Protein AF-A0A7J3JE14-F1 (afdb_monomer_lite)

Foldseek 3Di:
DDDDDDDDVVVVVVLVVVLVVLDDPVVVVVVVPFWDLVNVLVVVLVVCVPWDAEEQEFEAAQQFALQCLSVVLLVLCPPLFDPSYHGHDCYHHVVVCLVVLLVSLTQAYEYEGEAAQPDDALTKGKDFLVCLSSSPSGDPCSVVVSVSVVSSCVRRVHGYIYIYGYAPTRDRDHYYDPSNVVSSVSVSVSCSVSGD

Secondary structure (DSSP, 8-state):
-PPPPPPPHHHHHHHHHHHTTSS-HHHHHHHHTS--HHHHHHHHHHHGGG-SSEEEEEE--TTBGGGGHHHHHHHHHTTTS-TTEEEEEEET-GGGGHHHHHHH--SEEEEEEE---SS-TT-EEEEEGGGHHHHTTS-TTHHHHHHHHHHHHHHH--EEEEEEE--S--SSBSS--HHHHHHHHHHHHHHHHHH-

Structure (mmCIF, N/CA/C/O backbone):
data_AF-A0A7J3JE14-F1
#
_entry.id   AF-A0A7J3JE14-F1
#
loop_
_atom_site.group_PDB
_atom_site.id
_atom_site.type_symbol
_atom_site.label_atom_id
_atom_site.label_alt_id
_atom_site.label_comp_id
_atom_site.label_asym_id
_atom_site.label_entity_id
_atom_site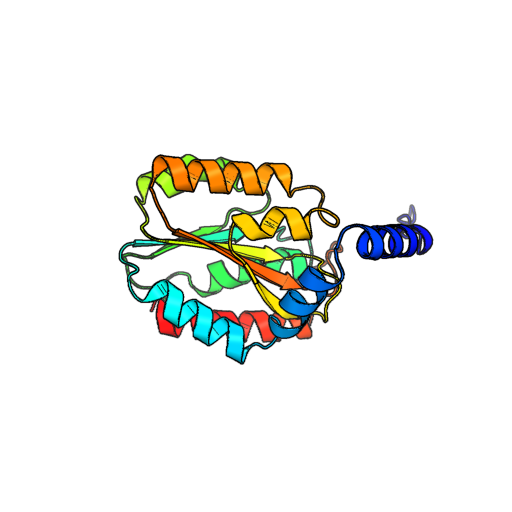.label_seq_id
_atom_site.pdbx_PDB_ins_code
_atom_site.Cartn_x
_atom_site.Cartn_y
_atom_site.Cartn_z
_atom_site.occupancy
_atom_site.B_iso_or_equiv
_atom_site.auth_seq_id
_atom_site.auth_comp_id
_atom_site.auth_asym_id
_atom_site.auth_atom_id
_atom_site.pdbx_PDB_model_num
ATOM 1 N N . MET A 1 1 ? 32.301 -18.073 -17.509 1.00 39.50 1 MET A N 1
ATOM 2 C CA . MET A 1 1 ? 31.069 -17.296 -17.763 1.00 39.50 1 MET A CA 1
ATOM 3 C C . MET A 1 1 ? 29.967 -18.264 -18.174 1.00 39.50 1 MET A C 1
ATOM 5 O O . MET A 1 1 ? 30.043 -18.813 -19.263 1.00 39.50 1 MET A O 1
ATOM 9 N N . ARG A 1 2 ? 29.018 -18.579 -17.282 1.00 36.28 2 ARG A N 1
ATOM 10 C CA . ARG A 1 2 ? 27.835 -19.396 -17.610 1.00 36.28 2 ARG A CA 1
ATOM 11 C C . ARG A 1 2 ? 26.681 -18.430 -17.867 1.00 36.28 2 ARG A C 1
ATOM 13 O O . ARG A 1 2 ? 26.358 -17.648 -16.981 1.00 36.28 2 ARG A O 1
ATOM 20 N N . GLY A 1 3 ? 26.147 -18.437 -19.088 1.00 38.28 3 GLY A N 1
ATOM 21 C CA . GLY A 1 3 ? 25.009 -17.605 -19.474 1.00 38.28 3 GLY A CA 1
ATOM 22 C C . GLY A 1 3 ? 23.775 -17.955 -18.646 1.00 38.28 3 GLY A C 1
ATOM 23 O O . GLY A 1 3 ? 23.502 -19.133 -18.412 1.00 38.28 3 GLY A O 1
ATOM 24 N N . MET A 1 4 ? 23.066 -16.929 -18.178 1.00 37.66 4 MET A N 1
ATOM 25 C CA . MET A 1 4 ? 21.787 -17.092 -17.495 1.00 37.66 4 MET A CA 1
ATOM 26 C C . MET A 1 4 ? 20.717 -17.558 -18.496 1.00 37.66 4 MET A C 1
ATOM 28 O O . MET A 1 4 ? 20.732 -17.112 -19.647 1.00 37.66 4 MET A O 1
ATOM 32 N N . PRO A 1 5 ? 19.800 -18.456 -18.103 1.00 40.81 5 PRO A N 1
ATOM 33 C CA . PRO A 1 5 ? 18.736 -18.908 -18.986 1.00 40.81 5 PRO A CA 1
ATOM 34 C C . PRO A 1 5 ? 17.732 -17.770 -19.205 1.00 40.81 5 PRO A C 1
ATOM 36 O O . PRO A 1 5 ? 17.144 -17.262 -18.256 1.00 40.81 5 PRO A O 1
ATOM 39 N N . THR A 1 6 ? 17.523 -17.379 -20.461 1.00 50.84 6 THR A N 1
ATOM 40 C CA . THR A 1 6 ? 16.448 -16.463 -20.849 1.00 50.84 6 THR A CA 1
ATOM 41 C C . THR A 1 6 ? 15.105 -17.191 -20.766 1.00 50.84 6 THR A C 1
ATOM 43 O O . THR A 1 6 ? 14.942 -18.294 -21.298 1.00 50.84 6 THR A O 1
ATOM 46 N N . GLU A 1 7 ? 14.131 -16.605 -20.065 1.00 44.06 7 GLU A N 1
ATOM 47 C CA . GLU A 1 7 ? 12.790 -17.181 -19.977 1.00 44.06 7 GLU A CA 1
ATOM 48 C C . GLU A 1 7 ? 12.113 -17.242 -21.356 1.00 44.06 7 GLU A C 1
ATOM 50 O O . GLU A 1 7 ? 12.157 -16.317 -22.166 1.00 44.06 7 GLU A O 1
ATOM 55 N N . ASN A 1 8 ? 11.479 -18.383 -21.635 1.00 39.06 8 ASN A N 1
ATOM 56 C CA . ASN A 1 8 ? 10.890 -18.700 -22.930 1.00 39.06 8 ASN A CA 1
ATOM 57 C C . ASN A 1 8 ? 9.552 -17.947 -23.132 1.00 39.06 8 ASN A C 1
ATOM 59 O O . ASN A 1 8 ? 8.600 -18.217 -22.389 1.00 39.06 8 ASN A O 1
ATOM 63 N N . PRO A 1 9 ? 9.399 -17.105 -24.176 1.00 42.19 9 PRO A N 1
ATOM 64 C CA . PRO A 1 9 ? 8.189 -16.307 -24.427 1.00 42.19 9 PRO A CA 1
ATOM 65 C C . PRO A 1 9 ? 6.896 -17.131 -24.594 1.00 42.19 9 PRO A C 1
ATOM 67 O O . PRO A 1 9 ? 5.791 -16.610 -24.428 1.00 42.19 9 PRO A O 1
ATOM 70 N N . ARG A 1 10 ? 6.993 -18.448 -24.835 1.00 41.44 10 ARG A N 1
ATOM 71 C CA . ARG A 1 10 ? 5.826 -19.351 -24.882 1.00 41.44 10 ARG A CA 1
ATOM 72 C C . ARG A 1 10 ? 5.183 -19.610 -23.509 1.00 41.44 10 ARG A C 1
ATOM 74 O O . ARG A 1 10 ? 4.020 -20.013 -23.463 1.00 41.44 10 ARG A O 1
ATOM 81 N N . ARG A 1 11 ? 5.891 -19.386 -22.390 1.00 40.75 11 ARG A N 1
ATOM 82 C CA . ARG A 1 11 ? 5.323 -19.511 -21.028 1.00 40.75 11 ARG A CA 1
ATOM 83 C C . ARG A 1 11 ? 4.401 -18.339 -20.677 1.00 40.75 11 ARG A C 1
ATOM 85 O O . ARG A 1 11 ? 3.332 -18.583 -20.122 1.00 40.75 11 ARG A O 1
ATOM 92 N N . LEU A 1 12 ? 4.752 -17.112 -21.072 1.00 36.59 12 LEU A N 1
ATOM 93 C CA . LEU A 1 12 ? 3.885 -15.935 -20.925 1.00 36.59 12 LEU A CA 1
ATOM 94 C C . LEU A 1 12 ? 2.599 -16.064 -21.754 1.00 36.59 12 LEU A C 1
ATOM 96 O O . LEU A 1 12 ? 1.512 -15.832 -21.231 1.00 36.59 12 LEU A O 1
ATOM 100 N N . GLN A 1 13 ? 2.689 -16.533 -23.003 1.00 36.31 13 GLN A N 1
ATOM 101 C CA . GLN A 1 13 ? 1.500 -16.745 -23.845 1.00 36.31 13 GLN A CA 1
ATOM 102 C C . GLN A 1 13 ? 0.549 -17.817 -23.285 1.00 36.31 13 GLN A C 1
ATOM 104 O O . GLN A 1 13 ? -0.673 -17.672 -23.361 1.00 36.31 13 GLN A O 1
ATOM 109 N N . ARG A 1 14 ? 1.083 -18.881 -22.667 1.00 35.12 14 ARG A N 1
ATOM 110 C CA . ARG A 1 14 ? 0.255 -19.897 -21.996 1.00 35.12 14 ARG A CA 1
ATOM 111 C C . ARG A 1 14 ? -0.443 -19.348 -20.745 1.00 35.12 14 ARG A C 1
ATOM 113 O O . ARG A 1 14 ? -1.622 -19.640 -20.573 1.00 35.12 14 ARG A O 1
ATOM 120 N N . LYS A 1 15 ? 0.220 -18.493 -19.951 1.00 37.12 15 LYS A N 1
ATOM 121 C CA . LYS A 1 15 ? -0.401 -17.779 -18.814 1.00 37.12 15 LYS A CA 1
ATOM 122 C C . LYS A 1 15 ? -1.486 -16.780 -19.258 1.00 37.12 15 LYS A C 1
ATOM 124 O O . LYS A 1 15 ? -2.543 -16.697 -18.640 1.00 37.12 15 LYS A O 1
ATOM 129 N N . GLN A 1 16 ? -1.276 -16.069 -20.368 1.00 37.72 16 GLN A N 1
ATOM 130 C CA . GLN A 1 16 ? -2.264 -15.134 -20.932 1.00 37.72 16 GLN A CA 1
ATOM 131 C C . GLN A 1 16 ? -3.532 -15.832 -21.453 1.00 37.72 16 GLN A C 1
ATOM 133 O O . GLN A 1 16 ? -4.622 -15.262 -21.416 1.00 37.72 16 GLN A O 1
ATOM 138 N N . THR A 1 17 ? -3.411 -17.077 -21.923 1.00 33.75 17 THR A N 1
ATOM 139 C CA . THR A 1 17 ? -4.551 -17.835 -22.462 1.00 33.75 17 THR A CA 1
ATOM 140 C C . THR A 1 17 ? -5.442 -18.393 -21.345 1.00 33.75 17 THR A C 1
ATOM 142 O O . THR A 1 17 ? -6.665 -18.356 -21.470 1.00 33.75 17 THR A O 1
ATOM 145 N N . SER A 1 18 ? -4.859 -18.823 -20.219 1.00 35.88 18 SER A N 1
ATOM 146 C CA . SER A 1 18 ? -5.613 -19.258 -19.032 1.00 35.88 18 SER A CA 1
ATOM 147 C C . SER A 1 18 ? -6.327 -18.101 -18.324 1.00 35.88 18 SER A C 1
ATOM 149 O O . SER A 1 18 ? -7.434 -18.278 -17.820 1.00 35.88 18 SER A O 1
ATOM 151 N N . LEU A 1 19 ? -5.752 -16.893 -18.364 1.00 35.34 19 LEU A N 1
ATOM 152 C CA . LEU A 1 19 ? -6.354 -15.670 -17.820 1.00 35.34 19 LEU A CA 1
ATOM 153 C C . LEU A 1 19 ? -7.692 -15.309 -18.473 1.00 35.34 19 LEU A C 1
ATOM 155 O O . LEU A 1 19 ? -8.614 -14.875 -17.794 1.00 35.34 19 LEU A O 1
ATOM 159 N N . ARG A 1 20 ? -7.846 -15.538 -19.780 1.00 32.66 20 ARG A N 1
ATOM 160 C CA . ARG A 1 20 ? -9.116 -15.272 -20.477 1.00 32.66 20 ARG A CA 1
ATOM 161 C C . ARG A 1 20 ? -10.233 -16.252 -20.118 1.00 32.66 20 ARG A C 1
ATOM 163 O O . ARG A 1 20 ? -11.395 -15.924 -20.327 1.00 32.66 20 ARG A O 1
ATOM 170 N N . GLN A 1 21 ? -9.893 -17.436 -19.611 1.00 37.19 21 GLN A N 1
ATOM 171 C CA . GLN A 1 21 ? -10.865 -18.479 -19.275 1.00 37.19 21 GLN A CA 1
ATOM 172 C C . GLN A 1 21 ? -11.329 -18.424 -17.812 1.00 37.19 21 GLN A C 1
ATOM 174 O O . GLN A 1 21 ? -12.409 -18.921 -17.510 1.00 37.19 21 GLN A O 1
ATOM 179 N N . ALA A 1 22 ? -10.562 -17.792 -16.915 1.00 37.22 22 ALA A N 1
ATOM 180 C CA . ALA A 1 22 ? -10.871 -17.738 -15.483 1.00 37.22 22 ALA A CA 1
ATOM 181 C C . ALA A 1 22 ? -11.941 -16.696 -15.092 1.00 37.22 22 ALA A C 1
ATOM 183 O O . ALA A 1 22 ? -12.440 -16.725 -13.968 1.00 37.22 22 ALA A O 1
ATOM 184 N N . PHE A 1 23 ? -12.329 -15.790 -15.997 1.00 37.78 23 PHE A N 1
ATOM 185 C CA . PHE A 1 23 ? -13.256 -14.704 -15.674 1.00 37.78 23 PHE A CA 1
ATOM 186 C C . PHE A 1 23 ? -14.495 -14.701 -16.567 1.00 37.78 23 PHE A C 1
ATOM 188 O O . PHE A 1 23 ? -14.413 -14.650 -17.792 1.00 37.78 23 PHE A O 1
ATOM 195 N N . SER A 1 24 ? -15.666 -14.660 -15.928 1.00 40.75 24 SER A N 1
ATOM 196 C CA . SER A 1 24 ? -16.924 -14.320 -16.596 1.00 40.75 24 SER A CA 1
ATOM 197 C C . SER A 1 24 ? -16.847 -12.909 -17.190 1.00 40.75 24 SER A C 1
ATOM 199 O O . SER A 1 24 ? -16.327 -11.978 -16.566 1.00 40.75 24 SER A O 1
ATOM 201 N N . SER A 1 25 ? -17.425 -12.738 -18.380 1.00 42.09 25 SER A N 1
ATOM 202 C CA . SER A 1 25 ? -17.508 -11.475 -19.125 1.00 42.09 25 SER A CA 1
ATOM 203 C C . SER A 1 25 ? -18.101 -10.316 -18.309 1.00 42.09 25 SER A C 1
ATOM 205 O O . SER A 1 25 ? -17.774 -9.158 -18.561 1.00 42.09 25 SER A O 1
ATOM 207 N N . HIS A 1 26 ? -18.914 -10.610 -17.290 1.00 39.00 26 HIS A N 1
ATOM 208 C CA . HIS A 1 26 ? -19.470 -9.610 -16.375 1.00 39.00 26 HIS A CA 1
ATOM 209 C C . HIS A 1 26 ? -18.447 -9.071 -15.352 1.00 39.00 26 HIS A C 1
ATOM 211 O O . HIS A 1 26 ? -18.419 -7.870 -15.093 1.00 39.00 26 HIS A O 1
ATOM 217 N N . LYS A 1 27 ? -17.549 -9.920 -14.824 1.00 44.75 27 LYS A N 1
ATOM 218 C CA . LYS A 1 27 ? -16.493 -9.513 -13.870 1.00 44.75 27 LYS A CA 1
ATOM 219 C C . LYS A 1 27 ? -15.367 -8.731 -14.552 1.00 44.75 27 LYS A C 1
ATOM 221 O O . LYS A 1 27 ? -14.899 -7.737 -14.009 1.00 44.75 27 LYS A O 1
ATOM 226 N N . LEU A 1 28 ? -15.009 -9.099 -15.785 1.00 41.16 28 LEU A N 1
ATOM 227 C CA . LEU A 1 28 ? -14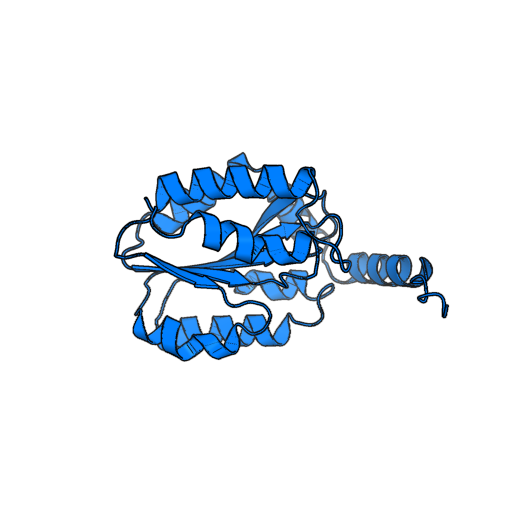.046 -8.342 -16.603 1.00 41.16 28 LEU A CA 1
ATOM 228 C C . LEU A 1 28 ? -14.519 -6.910 -16.904 1.00 41.16 28 LEU A C 1
ATOM 230 O O . LEU A 1 28 ? -13.706 -5.990 -16.968 1.00 41.16 28 LEU A O 1
ATOM 234 N N . ASN A 1 29 ? -15.829 -6.702 -17.063 1.00 37.41 29 ASN A N 1
ATOM 235 C CA . ASN A 1 29 ? -16.387 -5.372 -17.311 1.00 37.41 29 ASN A CA 1
ATOM 236 C C . ASN A 1 29 ? -16.414 -4.487 -16.055 1.00 37.41 29 ASN A C 1
ATOM 238 O O . ASN A 1 29 ? -16.211 -3.282 -16.179 1.00 37.41 29 ASN A O 1
ATOM 242 N N . SER A 1 30 ? -16.592 -5.062 -14.861 1.00 41.81 30 SER A N 1
ATOM 243 C CA . SER A 1 30 ? -16.449 -4.332 -13.589 1.00 41.81 30 SER A CA 1
ATOM 244 C C . SER A 1 30 ? -14.992 -3.918 -13.329 1.00 41.81 30 SER A C 1
ATOM 246 O O . SER A 1 30 ? -14.752 -2.812 -12.845 1.00 41.81 30 SER A O 1
ATOM 248 N N . LEU A 1 31 ? -14.025 -4.748 -13.736 1.00 43.59 31 LEU A N 1
ATOM 249 C CA . LEU A 1 31 ? -12.594 -4.448 -13.635 1.00 43.59 31 LEU A CA 1
ATOM 250 C C . LEU A 1 31 ? -12.156 -3.341 -14.603 1.00 43.59 31 LEU A C 1
ATOM 252 O O . LEU A 1 31 ? -11.365 -2.487 -14.232 1.00 43.59 31 LEU A O 1
ATOM 256 N N . ARG A 1 32 ? -12.724 -3.258 -15.813 1.00 42.69 32 ARG A N 1
ATOM 257 C CA . ARG A 1 32 ? -12.375 -2.206 -16.794 1.00 42.69 32 ARG A CA 1
ATOM 258 C C . ARG A 1 32 ? -12.619 -0.770 -16.312 1.00 42.69 32 ARG A C 1
ATOM 260 O O . ARG A 1 32 ? -11.987 0.142 -16.831 1.00 42.69 32 ARG A O 1
ATOM 267 N N . GLY A 1 33 ? -13.512 -0.566 -15.343 1.00 41.03 33 GLY A N 1
ATOM 268 C CA . GLY A 1 33 ? -13.787 0.742 -14.744 1.00 41.03 33 GLY A CA 1
ATOM 269 C C . GLY A 1 33 ? -12.996 1.038 -13.466 1.00 41.03 33 GLY A C 1
ATOM 270 O O . GLY A 1 33 ? -13.291 2.037 -12.815 1.00 41.03 33 GLY A O 1
ATOM 271 N N . ALA A 1 34 ? -12.072 0.163 -13.045 1.00 47.12 34 ALA A N 1
ATOM 272 C CA . ALA A 1 34 ? -11.336 0.260 -11.776 1.00 47.12 34 ALA A CA 1
ATOM 273 C C . ALA A 1 34 ? -9.970 0.949 -11.857 1.00 47.12 34 ALA A C 1
ATOM 275 O O . ALA A 1 34 ? -9.420 1.297 -10.822 1.00 47.12 34 ALA A O 1
ATOM 276 N N . PHE A 1 35 ? -9.474 1.220 -13.061 1.00 52.97 35 PHE A N 1
ATOM 277 C CA . PHE A 1 35 ? -8.086 1.621 -13.279 1.00 52.97 35 PHE A CA 1
ATOM 278 C C . PHE A 1 35 ? -8.008 3.043 -13.825 1.00 52.97 35 PHE A C 1
ATOM 280 O O . PHE A 1 35 ? -7.919 3.270 -15.029 1.00 52.97 35 PHE A O 1
ATOM 287 N N . VAL A 1 36 ? -8.106 4.013 -12.919 1.00 54.84 36 VAL A N 1
ATOM 288 C CA . VAL A 1 36 ? -7.791 5.424 -13.164 1.00 54.84 36 VAL A CA 1
ATOM 289 C C . VAL A 1 36 ? -7.272 5.982 -11.846 1.00 54.84 36 VAL A C 1
ATOM 291 O O . VAL A 1 36 ? -7.935 5.847 -10.824 1.00 54.84 36 VAL A O 1
ATOM 294 N N . ALA A 1 37 ? -6.125 6.654 -11.848 1.00 55.19 37 ALA A N 1
ATOM 295 C CA . ALA A 1 37 ? -5.519 7.144 -10.611 1.00 55.19 37 ALA A CA 1
ATOM 296 C C . ALA A 1 37 ? -6.402 8.146 -9.821 1.00 55.19 37 ALA A C 1
ATOM 298 O O . ALA A 1 37 ? -6.260 8.250 -8.611 1.00 55.19 37 ALA A O 1
ATOM 299 N N . ASP A 1 38 ? -7.322 8.864 -10.481 1.00 64.69 38 ASP A N 1
ATOM 300 C CA . ASP A 1 38 ? -8.341 9.724 -9.832 1.00 64.69 38 ASP A CA 1
ATOM 301 C C . ASP A 1 38 ? -9.465 8.907 -9.153 1.00 64.69 38 ASP A C 1
ATOM 303 O O . ASP A 1 38 ? -10.103 9.355 -8.205 1.00 64.69 38 ASP A O 1
ATOM 307 N N . LYS A 1 39 ? -9.699 7.666 -9.596 1.00 80.56 39 LYS A N 1
ATOM 308 C CA . LYS A 1 39 ? -10.644 6.752 -8.948 1.00 80.56 39 LYS A CA 1
ATOM 309 C C . LYS A 1 39 ? -10.070 6.204 -7.640 1.00 80.56 39 LYS A C 1
ATOM 311 O O . LYS A 1 39 ? -10.744 6.285 -6.616 1.00 80.56 39 LYS A O 1
ATOM 316 N N . THR A 1 40 ? -8.833 5.703 -7.667 1.00 86.94 40 THR A N 1
ATOM 317 C CA . THR A 1 40 ? -8.160 5.112 -6.495 1.00 86.94 40 THR A CA 1
ATOM 318 C C . THR A 1 40 ? -8.094 6.091 -5.324 1.00 86.94 40 THR A C 1
ATOM 320 O O . THR A 1 40 ? -8.414 5.730 -4.195 1.00 86.94 40 THR A O 1
ATOM 323 N N . GLU A 1 41 ? -7.754 7.354 -5.592 1.00 88.25 41 GLU A N 1
ATOM 324 C CA . GLU A 1 41 ? -7.691 8.412 -4.579 1.00 88.25 41 GLU A CA 1
ATOM 325 C C . GLU A 1 41 ? -9.036 8.630 -3.871 1.00 88.25 41 GLU A C 1
ATOM 327 O O . GLU A 1 41 ? -9.105 8.612 -2.641 1.00 88.25 41 GLU A O 1
ATOM 332 N N . ARG A 1 42 ? -10.129 8.756 -4.632 1.00 90.06 42 ARG A N 1
ATOM 333 C CA . ARG A 1 42 ? -11.475 8.936 -4.065 1.00 90.06 42 ARG A CA 1
ATOM 334 C C . ARG A 1 42 ? -11.919 7.726 -3.251 1.00 90.06 42 ARG A C 1
ATOM 336 O O . ARG A 1 42 ? -12.573 7.883 -2.222 1.00 90.06 42 ARG A O 1
ATOM 343 N N . GLU A 1 43 ? -11.577 6.520 -3.699 1.00 93.44 43 GLU A N 1
ATOM 344 C CA . GLU A 1 43 ? -11.907 5.293 -2.975 1.00 93.44 43 GLU A CA 1
ATOM 345 C C . GLU A 1 43 ? -11.115 5.154 -1.672 1.00 93.44 43 GLU A C 1
ATOM 347 O O . GLU A 1 43 ? -11.693 4.729 -0.671 1.00 93.44 43 GLU A O 1
ATOM 352 N N . LEU A 1 44 ? -9.832 5.536 -1.661 1.00 95.12 44 LEU A N 1
ATOM 353 C CA . LEU A 1 44 ? -9.022 5.598 -0.442 1.00 95.12 44 LEU A CA 1
ATOM 354 C C . LEU A 1 44 ? -9.573 6.647 0.525 1.00 95.12 44 LEU A C 1
ATOM 356 O O . LEU A 1 44 ? -9.774 6.343 1.697 1.00 95.12 44 LEU A O 1
ATOM 360 N N . GLN A 1 45 ? -9.895 7.847 0.038 1.00 94.50 45 GLN A N 1
ATOM 361 C CA . GLN A 1 45 ? -10.469 8.912 0.861 1.00 94.50 45 GLN A CA 1
ATOM 362 C C . GLN A 1 45 ? -11.800 8.491 1.497 1.00 94.50 45 GLN A C 1
ATOM 364 O O . GLN A 1 45 ? -12.025 8.709 2.687 1.00 94.50 45 GLN A O 1
ATOM 369 N N . ALA A 1 46 ? -12.689 7.873 0.715 1.00 95.50 46 ALA A N 1
ATOM 370 C CA . ALA A 1 46 ? -13.960 7.369 1.222 1.00 95.50 46 ALA A CA 1
ATOM 371 C C . ALA A 1 46 ? -13.763 6.248 2.251 1.00 95.50 46 ALA A C 1
ATOM 373 O O . ALA A 1 46 ? -14.493 6.193 3.240 1.00 95.50 46 ALA A O 1
ATOM 374 N N . TRP A 1 47 ? -12.786 5.369 2.025 1.00 96.44 47 TRP A N 1
ATOM 375 C CA . TRP A 1 47 ? -12.519 4.227 2.891 1.00 96.44 47 TRP A CA 1
ATOM 376 C C . TRP A 1 47 ? -11.851 4.622 4.211 1.00 96.44 47 TRP A C 1
ATOM 378 O O . TRP A 1 47 ? -12.244 4.107 5.249 1.00 96.44 47 TRP A O 1
ATOM 388 N N . PHE A 1 48 ? -10.928 5.586 4.206 1.00 97.00 48 PHE A N 1
ATOM 389 C CA . PHE A 1 48 ? -10.281 6.083 5.424 1.00 97.00 48 PHE A CA 1
ATOM 390 C C . PHE A 1 48 ? -11.146 7.048 6.251 1.00 97.00 48 PHE A C 1
ATOM 392 O O . PHE A 1 48 ? -10.727 7.473 7.326 1.00 97.00 48 PHE A O 1
ATOM 399 N N . LYS A 1 49 ? -12.359 7.395 5.799 1.00 95.44 49 LYS A N 1
ATOM 400 C CA . LYS A 1 49 ? -13.215 8.404 6.446 1.00 95.44 49 LYS A CA 1
ATOM 401 C C . LYS A 1 49 ? -13.513 8.116 7.925 1.00 95.44 49 LYS A C 1
ATOM 403 O O . LYS A 1 49 ? -13.677 9.057 8.697 1.00 95.44 49 LYS A O 1
ATOM 408 N N . ASP A 1 50 ? -13.624 6.848 8.312 1.00 95.50 50 ASP A N 1
ATOM 409 C CA . ASP A 1 50 ? -13.880 6.418 9.692 1.00 95.50 50 ASP A CA 1
ATOM 410 C C . ASP A 1 50 ? -12.695 5.667 10.323 1.00 95.50 50 ASP A C 1
ATOM 412 O O . ASP A 1 50 ? -12.860 4.969 11.329 1.00 95.50 50 ASP A O 1
ATOM 416 N N . ALA A 1 51 ? -11.496 5.817 9.753 1.00 96.94 51 ALA A N 1
ATOM 417 C CA . ALA A 1 51 ? -10.284 5.226 10.294 1.00 96.94 51 ALA A CA 1
ATOM 418 C C . ALA A 1 51 ? -9.828 5.927 11.579 1.00 96.94 51 ALA A C 1
ATOM 420 O O . ALA A 1 51 ? -9.842 7.152 11.677 1.00 96.94 51 ALA A O 1
ATOM 421 N N . LYS A 1 52 ? -9.435 5.125 12.576 1.00 96.19 52 LYS A N 1
ATOM 422 C CA . LYS A 1 52 ? -8.922 5.600 13.875 1.00 96.19 52 LYS A CA 1
ATOM 423 C C . LYS A 1 52 ? -7.499 5.138 14.149 1.00 96.19 52 LYS A C 1
ATOM 425 O O . LYS A 1 52 ? -6.694 5.900 14.645 1.00 96.19 52 LYS A O 1
ATOM 430 N N . LYS A 1 53 ? -7.226 3.865 13.874 1.00 97.75 53 LYS A N 1
ATOM 431 C CA . LYS A 1 53 ? -5.883 3.287 13.864 1.00 97.75 53 LYS A CA 1
ATOM 432 C C . LYS A 1 53 ? -5.692 2.579 12.542 1.00 97.75 53 LYS A C 1
ATOM 434 O O . LYS A 1 53 ? -6.580 1.811 12.141 1.00 97.75 53 LYS A O 1
ATOM 439 N N . VAL A 1 54 ? -4.583 2.861 11.878 1.00 98.44 54 VAL A N 1
ATOM 440 C CA . VAL A 1 54 ? -4.302 2.375 10.529 1.00 98.44 54 VAL A CA 1
ATOM 441 C C . VAL A 1 54 ? -3.006 1.589 10.552 1.00 98.44 54 VAL A C 1
ATOM 443 O O . VAL A 1 54 ? -2.024 2.038 11.124 1.00 98.44 54 VAL A O 1
ATOM 446 N N . VAL A 1 55 ? -2.999 0.435 9.901 1.00 98.56 55 VAL A N 1
ATOM 447 C CA . VAL A 1 55 ? -1.763 -0.219 9.472 1.00 98.56 55 VAL A CA 1
ATOM 448 C C . VAL A 1 55 ? -1.636 -0.031 7.967 1.00 98.56 55 VAL A C 1
ATOM 450 O O . VAL A 1 55 ? -2.602 -0.260 7.234 1.00 98.56 55 VAL A O 1
ATOM 453 N N . VAL A 1 56 ? -0.453 0.361 7.506 1.00 98.38 56 VAL A N 1
ATOM 454 C CA . VAL A 1 56 ? -0.058 0.295 6.097 1.00 98.38 56 VAL A CA 1
ATOM 455 C C . VAL A 1 56 ? 1.088 -0.700 5.986 1.00 98.38 56 VAL A C 1
ATOM 457 O O . VAL A 1 56 ? 2.162 -0.470 6.534 1.00 98.38 56 VAL A O 1
ATOM 460 N N . ALA A 1 57 ? 0.841 -1.813 5.303 1.00 97.31 57 ALA A N 1
ATOM 461 C CA . ALA A 1 57 ? 1.794 -2.898 5.121 1.00 97.31 57 ALA A CA 1
ATOM 462 C C . ALA A 1 57 ? 2.257 -2.943 3.662 1.00 97.31 57 ALA A C 1
ATOM 464 O O . ALA A 1 57 ? 1.459 -3.193 2.756 1.00 97.31 57 ALA A O 1
ATOM 465 N N . GLY A 1 58 ? 3.539 -2.689 3.440 1.00 96.75 58 GLY A N 1
ATOM 466 C CA . GLY A 1 58 ? 4.191 -2.793 2.142 1.00 96.75 58 GLY A CA 1
ATOM 467 C C . GLY A 1 58 ? 4.722 -4.204 1.954 1.00 96.75 58 GLY A C 1
ATOM 468 O O . GLY A 1 58 ? 5.440 -4.712 2.811 1.00 96.75 58 GLY A O 1
ATOM 469 N N . ILE A 1 59 ? 4.366 -4.835 0.845 1.00 93.06 59 ILE A N 1
ATOM 470 C CA . ILE A 1 59 ? 4.844 -6.156 0.443 1.00 93.06 59 ILE A CA 1
ATOM 471 C C . ILE A 1 59 ? 5.689 -5.981 -0.815 1.00 93.06 59 ILE A C 1
ATOM 473 O O . ILE A 1 59 ? 5.442 -5.086 -1.627 1.00 93.06 59 ILE A O 1
ATOM 477 N N . GLY A 1 60 ? 6.721 -6.806 -0.945 1.00 91.19 60 GLY A N 1
ATOM 478 C CA . GLY A 1 60 ? 7.580 -6.784 -2.115 1.00 91.19 60 GLY A CA 1
ATOM 479 C C . GLY A 1 60 ? 8.948 -7.402 -1.895 1.00 91.19 60 GLY A C 1
ATOM 480 O O . GLY A 1 60 ? 9.336 -7.750 -0.781 1.00 91.19 60 GLY A O 1
ATOM 481 N N . ASN A 1 61 ? 9.715 -7.515 -2.974 1.00 90.69 61 ASN A N 1
ATOM 482 C CA . ASN A 1 61 ? 11.107 -7.941 -2.911 1.00 90.69 61 ASN A CA 1
ATOM 483 C C . ASN A 1 61 ? 12.035 -6.774 -3.283 1.00 90.69 61 ASN A C 1
ATOM 485 O O . ASN A 1 61 ? 12.029 -6.355 -4.442 1.00 90.69 61 ASN A O 1
ATOM 489 N N . PRO A 1 62 ? 12.898 -6.298 -2.365 1.00 91.56 62 PRO A N 1
ATOM 490 C CA . PRO A 1 62 ? 13.790 -5.166 -2.633 1.00 91.56 62 PRO A CA 1
ATOM 491 C C . PRO A 1 62 ? 14.805 -5.435 -3.753 1.00 91.56 62 PRO A C 1
ATOM 493 O O . PRO A 1 62 ? 15.361 -4.507 -4.329 1.00 91.56 62 PRO A O 1
ATOM 496 N N . ASN A 1 63 ? 15.024 -6.704 -4.109 1.00 93.00 63 ASN A N 1
ATOM 497 C CA . ASN A 1 63 ? 15.948 -7.100 -5.169 1.00 93.00 63 ASN A CA 1
ATOM 498 C C . ASN A 1 63 ? 15.277 -7.262 -6.546 1.00 93.00 63 ASN A C 1
ATOM 500 O O . ASN A 1 63 ? 15.900 -7.795 -7.469 1.00 93.00 63 ASN A O 1
ATOM 504 N N . ARG A 1 64 ? 13.994 -6.904 -6.689 1.00 92.75 64 ARG A N 1
ATOM 505 C CA . ARG A 1 64 ? 13.215 -7.141 -7.912 1.00 92.75 64 ARG A CA 1
ATOM 506 C C . ARG A 1 64 ? 12.440 -5.906 -8.353 1.00 92.75 64 ARG A C 1
ATOM 508 O O . ARG A 1 64 ? 11.252 -5.820 -8.093 1.00 92.75 64 ARG A O 1
ATOM 515 N N . SER A 1 65 ? 13.094 -4.994 -9.064 1.00 95.06 65 SER A N 1
ATOM 516 C CA . SER A 1 65 ? 12.517 -3.830 -9.758 1.00 95.06 65 SER A CA 1
ATOM 517 C C . SER A 1 65 ? 11.134 -3.378 -9.258 1.00 95.06 65 SER A C 1
ATOM 519 O O . SER A 1 65 ? 11.041 -2.893 -8.137 1.00 95.06 65 SER A O 1
ATOM 521 N N . ASP A 1 66 ? 10.054 -3.551 -10.028 1.00 96.75 66 ASP A N 1
ATOM 522 C CA . ASP A 1 66 ? 8.727 -3.051 -9.648 1.00 96.75 66 ASP A CA 1
ATOM 523 C C . ASP A 1 66 ? 8.045 -3.862 -8.535 1.00 96.75 66 ASP A C 1
ATOM 525 O O . ASP A 1 66 ? 7.087 -3.376 -7.942 1.00 96.75 66 ASP A O 1
ATOM 529 N N . ASP A 1 67 ? 8.536 -5.063 -8.215 1.00 93.94 67 ASP A N 1
ATOM 530 C CA . ASP A 1 67 ? 8.077 -5.864 -7.068 1.00 93.94 67 ASP A CA 1
ATOM 531 C C . ASP A 1 67 ? 8.359 -5.145 -5.739 1.00 93.94 67 ASP A C 1
ATOM 533 O O . ASP A 1 67 ? 7.705 -5.399 -4.739 1.00 93.94 67 ASP A O 1
ATOM 537 N N . TYR A 1 68 ? 9.325 -4.223 -5.719 1.00 96.19 68 TYR A N 1
ATOM 538 C CA . TYR A 1 68 ? 9.694 -3.416 -4.555 1.00 96.19 68 TYR A CA 1
ATOM 539 C C . TYR A 1 68 ? 8.708 -2.271 -4.255 1.00 96.19 68 TYR A C 1
ATOM 541 O O . TYR A 1 68 ? 8.780 -1.656 -3.191 1.00 96.19 68 TYR A O 1
ATOM 549 N N . VAL A 1 69 ? 7.770 -1.962 -5.158 1.00 97.56 69 VAL A N 1
ATOM 550 C CA . VAL A 1 69 ? 6.934 -0.750 -5.069 1.00 97.56 69 VAL A CA 1
ATOM 551 C C . VAL A 1 69 ? 6.166 -0.614 -3.747 1.00 97.56 69 VAL A C 1
ATOM 553 O O . VAL A 1 69 ? 6.051 0.494 -3.226 1.00 97.56 69 VAL A O 1
ATOM 556 N N . GLY A 1 70 ? 5.675 -1.716 -3.168 1.00 97.00 70 GLY A N 1
ATOM 557 C CA . GLY A 1 70 ? 4.958 -1.680 -1.891 1.00 97.00 70 GLY A CA 1
ATOM 558 C C . GLY A 1 70 ? 5.848 -1.225 -0.734 1.00 97.00 70 GLY A C 1
ATOM 559 O O . GLY A 1 70 ? 5.437 -0.379 0.060 1.00 97.00 70 GLY A O 1
ATOM 560 N N . LEU A 1 71 ? 7.084 -1.727 -0.683 1.00 97.25 71 LEU A N 1
ATOM 561 C CA . LEU A 1 71 ? 8.090 -1.320 0.301 1.00 97.25 71 LEU A CA 1
ATOM 562 C C . LEU A 1 71 ? 8.512 0.133 0.087 1.00 97.25 71 LEU A C 1
ATOM 564 O O . LEU A 1 71 ? 8.496 0.914 1.034 1.00 97.25 71 LEU A O 1
ATOM 568 N N . LYS A 1 72 ? 8.773 0.526 -1.168 1.00 98.00 72 LYS A N 1
ATOM 569 C CA . LYS A 1 72 ? 9.155 1.901 -1.512 1.00 98.00 72 LYS A CA 1
ATOM 570 C C . LYS A 1 72 ? 8.147 2.933 -1.003 1.00 98.00 72 LYS A C 1
ATOM 572 O O . LYS A 1 72 ? 8.539 3.942 -0.420 1.00 98.00 72 LYS A O 1
ATOM 577 N N . ILE A 1 73 ? 6.853 2.678 -1.196 1.00 98.50 73 ILE A N 1
ATOM 578 C CA . ILE A 1 73 ? 5.797 3.579 -0.720 1.00 98.50 73 ILE A CA 1
ATOM 579 C C . ILE A 1 73 ? 5.824 3.680 0.809 1.00 98.50 73 ILE A C 1
ATOM 581 O O . ILE A 1 73 ? 5.721 4.781 1.341 1.00 98.50 73 ILE A O 1
ATOM 585 N N . VAL A 1 74 ? 5.971 2.561 1.524 1.00 98.25 74 VAL A N 1
ATOM 586 C CA . VAL A 1 74 ? 6.013 2.565 2.995 1.00 98.25 74 VAL A CA 1
ATOM 587 C C . VAL A 1 74 ? 7.233 3.314 3.523 1.00 98.25 74 VAL A C 1
ATOM 589 O O . VAL A 1 74 ? 7.073 4.159 4.403 1.00 98.25 74 VAL A O 1
ATOM 592 N N . GLU A 1 75 ? 8.415 3.078 2.952 1.00 97.88 75 GLU A N 1
ATOM 593 C CA . GLU A 1 75 ? 9.641 3.805 3.296 1.00 97.88 75 GLU A CA 1
ATOM 594 C C . GLU A 1 75 ? 9.460 5.322 3.160 1.00 97.88 75 GLU A C 1
ATOM 596 O O . GLU A 1 75 ? 9.850 6.088 4.041 1.00 97.88 75 GLU A O 1
ATOM 601 N N . GLU A 1 76 ? 8.810 5.778 2.086 1.00 97.56 76 GLU A N 1
ATOM 602 C CA . GLU A 1 76 ? 8.569 7.205 1.865 1.00 97.56 76 GLU A CA 1
ATOM 603 C C . GLU A 1 76 ? 7.544 7.814 2.829 1.00 97.56 76 GLU A C 1
ATOM 605 O O . GLU A 1 76 ? 7.552 9.032 3.028 1.00 97.56 76 GLU A O 1
ATOM 610 N N . LEU A 1 77 ? 6.681 7.012 3.454 1.00 98.12 77 LEU A N 1
ATOM 611 C CA . LEU A 1 77 ? 5.747 7.473 4.486 1.00 98.12 77 LEU A CA 1
ATOM 612 C C . LEU A 1 77 ? 6.403 7.587 5.873 1.00 98.12 77 LEU A C 1
ATOM 614 O O . LEU A 1 77 ? 5.869 8.291 6.739 1.00 98.12 77 LEU A O 1
ATOM 618 N N . GLN A 1 78 ? 7.553 6.940 6.094 1.00 97.44 78 GLN A N 1
ATOM 619 C CA . GLN A 1 78 ? 8.227 6.917 7.395 1.00 97.44 78 GLN A CA 1
ATOM 620 C C . GLN A 1 78 ? 8.522 8.329 7.913 1.00 97.44 78 GLN A C 1
ATOM 622 O O . GLN A 1 78 ? 9.062 9.188 7.215 1.00 97.44 78 GLN A O 1
ATOM 627 N N . GLY A 1 79 ? 8.142 8.584 9.169 1.00 96.94 79 GLY A N 1
ATOM 628 C CA . GLY A 1 79 ? 8.325 9.879 9.835 1.00 96.94 79 GLY A CA 1
ATOM 629 C C . GLY A 1 79 ? 7.460 11.030 9.299 1.00 96.94 79 GLY A C 1
ATOM 630 O O . GLY A 1 79 ? 7.626 12.159 9.758 1.00 96.94 79 GLY A O 1
ATOM 631 N N . LYS A 1 80 ? 6.549 10.770 8.349 1.00 97.81 80 LYS A N 1
ATOM 632 C CA . LYS A 1 80 ? 5.681 11.784 7.719 1.00 97.81 80 LYS A CA 1
ATOM 633 C C . LYS A 1 80 ? 4.183 11.569 7.989 1.00 97.81 80 LYS A C 1
ATOM 635 O O . LYS A 1 80 ? 3.377 12.391 7.565 1.00 97.81 80 LYS A O 1
ATOM 640 N N . VAL A 1 81 ? 3.810 10.485 8.672 1.00 97.19 81 VAL A N 1
ATOM 641 C CA . VAL A 1 81 ? 2.420 10.146 9.032 1.00 97.19 81 VAL A CA 1
ATOM 642 C C . VAL A 1 81 ? 2.123 10.437 10.503 1.00 97.19 81 VAL A C 1
ATOM 644 O O . VAL A 1 81 ? 3.029 10.539 11.334 1.00 97.19 81 VAL A O 1
ATOM 647 N N . ARG A 1 82 ? 0.838 10.566 10.843 1.00 96.06 82 ARG A N 1
ATOM 648 C CA . ARG A 1 82 ? 0.383 10.764 12.225 1.00 96.06 82 ARG A CA 1
ATOM 649 C C . ARG A 1 82 ? 0.629 9.520 13.098 1.00 96.06 82 ARG A C 1
ATOM 651 O O . ARG A 1 82 ? 0.720 8.400 12.609 1.00 96.06 82 ARG A O 1
ATOM 658 N N . GLY A 1 83 ? 0.667 9.708 14.418 1.00 94.88 83 GLY A N 1
ATOM 659 C CA . GLY A 1 83 ? 1.051 8.659 15.377 1.00 94.88 83 GLY A CA 1
ATOM 660 C C . GLY A 1 83 ? 0.067 7.492 15.569 1.00 94.88 83 GLY A C 1
ATOM 661 O O . GLY A 1 83 ? 0.387 6.568 16.309 1.00 94.88 83 GLY A O 1
ATOM 662 N N . ASP A 1 84 ? -1.119 7.521 14.953 1.00 96.25 84 ASP A N 1
ATOM 663 C CA . ASP A 1 84 ? -2.076 6.398 14.951 1.00 96.25 84 ASP A CA 1
ATOM 664 C C . ASP A 1 84 ? -1.951 5.494 13.703 1.00 96.25 84 ASP A C 1
ATOM 666 O O . ASP A 1 84 ? -2.741 4.557 13.524 1.00 96.25 84 ASP A O 1
ATOM 670 N N . VAL A 1 85 ? -0.932 5.753 12.874 1.00 98.19 85 VAL A N 1
ATOM 671 C CA . VAL A 1 85 ? -0.572 4.978 11.688 1.00 98.19 85 VAL A CA 1
ATOM 672 C C . VAL A 1 85 ? 0.675 4.150 11.988 1.00 98.19 85 VAL A C 1
ATOM 674 O O . VAL A 1 85 ? 1.731 4.686 12.313 1.00 98.19 85 VAL A O 1
ATOM 677 N N . CYS A 1 86 ? 0.558 2.835 11.849 1.00 98.00 86 CYS A N 1
ATOM 678 C CA . CYS A 1 86 ? 1.670 1.899 11.879 1.00 98.00 86 CYS A CA 1
ATOM 679 C C . CYS A 1 86 ? 2.090 1.564 10.442 1.00 98.00 86 CYS A C 1
ATOM 681 O O . CYS A 1 86 ? 1.254 1.205 9.610 1.00 98.00 86 CYS A O 1
ATOM 683 N N . LEU A 1 87 ? 3.380 1.708 10.153 1.00 98.44 87 LEU A N 1
ATOM 684 C CA . LEU A 1 87 ? 3.981 1.445 8.850 1.00 98.44 87 LEU A CA 1
ATOM 685 C C . LEU A 1 87 ? 4.831 0.179 8.952 1.00 98.44 87 LEU A C 1
ATOM 687 O O . LEU A 1 87 ? 5.743 0.138 9.775 1.00 98.44 87 LEU A O 1
ATOM 691 N N . LEU A 1 88 ? 4.530 -0.830 8.134 1.00 97.62 88 LEU A N 1
ATOM 692 C CA . LEU A 1 88 ? 5.192 -2.134 8.168 1.00 97.62 88 LEU A CA 1
ATOM 693 C C . LEU A 1 88 ? 5.801 -2.476 6.810 1.00 97.62 88 LEU A C 1
ATOM 695 O O . LEU A 1 88 ? 5.114 -2.484 5.789 1.00 97.62 88 LEU A O 1
ATOM 699 N N . GLU A 1 89 ? 7.087 -2.802 6.816 1.00 96.94 89 GLU A N 1
ATOM 700 C CA . GLU A 1 89 ? 7.829 -3.299 5.659 1.00 96.94 89 GLU A CA 1
ATOM 701 C C . GLU A 1 89 ? 7.852 -4.830 5.726 1.00 96.94 89 GLU A C 1
ATOM 703 O O . GLU A 1 89 ? 8.728 -5.440 6.332 1.00 96.94 89 GLU A O 1
ATOM 708 N N . CYS A 1 90 ? 6.834 -5.466 5.146 1.00 92.56 90 CYS A N 1
ATOM 709 C CA . CYS A 1 90 ? 6.603 -6.906 5.271 1.00 92.56 90 CYS A CA 1
ATOM 710 C C . CYS A 1 90 ? 7.471 -7.775 4.346 1.00 92.56 90 CYS A C 1
ATOM 712 O O . CYS A 1 90 ? 7.442 -9.008 4.436 1.00 92.56 90 CYS A O 1
ATOM 714 N N . GLU A 1 91 ? 8.205 -7.143 3.432 1.00 91.88 91 GLU A N 1
ATOM 715 C CA . GLU A 1 91 ? 8.938 -7.780 2.341 1.00 91.88 91 GLU A CA 1
ATOM 716 C C . GLU A 1 91 ? 8.129 -8.903 1.665 1.00 91.88 91 GLU A C 1
ATOM 718 O O . GLU A 1 91 ? 6.994 -8.697 1.241 1.00 91.88 91 GLU A O 1
ATOM 723 N N . THR A 1 92 ? 8.702 -10.104 1.558 1.00 86.50 92 THR A N 1
ATOM 724 C CA . THR A 1 92 ? 8.077 -11.279 0.931 1.00 86.50 92 THR A CA 1
ATOM 725 C C . THR A 1 92 ? 7.417 -12.223 1.942 1.00 86.50 92 THR A C 1
ATOM 727 O O . THR A 1 92 ? 7.008 -13.324 1.571 1.00 86.50 92 THR A O 1
ATOM 730 N N . VAL A 1 93 ? 7.332 -11.822 3.217 1.00 87.12 93 VAL A N 1
ATOM 731 C CA . VAL A 1 93 ? 6.917 -12.676 4.346 1.00 87.12 93 VAL A CA 1
ATOM 732 C C . VAL A 1 93 ? 5.892 -11.987 5.265 1.00 87.12 93 VAL A C 1
ATOM 734 O O . VAL A 1 93 ? 6.117 -11.891 6.478 1.00 87.12 93 VAL A O 1
ATOM 737 N N . PRO A 1 94 ? 4.745 -11.524 4.730 1.00 85.88 94 PRO A N 1
ATOM 738 C CA . PRO A 1 94 ? 3.741 -10.792 5.505 1.00 85.88 94 PRO A CA 1
ATOM 739 C C . PRO A 1 94 ? 3.238 -11.554 6.736 1.00 85.88 94 PRO A C 1
ATOM 741 O O . PRO A 1 94 ? 2.948 -10.943 7.759 1.00 85.88 94 PRO A O 1
ATOM 744 N N . GLU A 1 95 ? 3.213 -12.888 6.707 1.00 85.44 95 GLU A N 1
ATOM 745 C CA . GLU A 1 95 ? 2.758 -13.727 7.820 1.00 85.44 95 GLU A CA 1
ATOM 746 C C . GLU A 1 95 ? 3.575 -13.529 9.106 1.00 85.44 95 GLU A C 1
ATOM 748 O O . GLU A 1 95 ? 3.050 -13.730 10.202 1.00 85.44 95 GLU A O 1
ATOM 753 N N . SER A 1 96 ? 4.833 -13.094 8.989 1.00 89.31 96 SER A N 1
ATOM 754 C CA . SER A 1 96 ? 5.700 -12.801 10.140 1.00 89.31 96 SER A CA 1
ATOM 755 C C . SER A 1 96 ? 5.236 -11.580 10.943 1.00 89.31 96 SER A C 1
ATOM 757 O O . SER A 1 96 ? 5.633 -11.426 12.094 1.00 89.31 96 SER A O 1
ATOM 759 N N . PHE A 1 97 ? 4.368 -10.747 10.364 1.00 92.94 97 PHE A N 1
ATOM 760 C CA . PHE A 1 97 ? 3.895 -9.488 10.944 1.00 92.94 97 PHE A CA 1
ATOM 761 C C . PHE A 1 97 ? 2.500 -9.601 11.567 1.00 92.94 97 PHE A C 1
ATOM 763 O O . PHE A 1 97 ? 1.956 -8.613 12.049 1.00 92.94 97 PHE A O 1
ATOM 770 N N . LEU A 1 98 ? 1.903 -10.799 11.594 1.00 92.00 98 LEU A N 1
ATOM 771 C CA . LEU A 1 98 ? 0.557 -11.004 12.142 1.00 92.00 98 LEU A CA 1
ATOM 772 C C . LEU A 1 98 ? 0.409 -10.486 13.577 1.00 92.00 98 LEU A C 1
ATOM 774 O O . LEU A 1 98 ? -0.576 -9.817 13.876 1.00 92.00 98 LEU A O 1
ATOM 778 N N . LEU A 1 99 ? 1.376 -10.791 14.448 1.00 92.50 99 LEU A N 1
ATOM 779 C CA . LEU A 1 99 ? 1.339 -10.355 15.845 1.00 92.50 99 LEU A CA 1
ATOM 780 C C . LEU A 1 99 ? 1.479 -8.834 15.958 1.00 92.50 99 LEU A C 1
ATOM 782 O O . LEU A 1 99 ? 0.712 -8.206 16.674 1.00 92.50 99 LEU A O 1
ATOM 786 N N . GLU A 1 100 ? 2.407 -8.243 15.209 1.00 95.25 100 GLU A N 1
ATOM 787 C CA . GLU A 1 100 ? 2.640 -6.797 15.220 1.00 95.25 100 GLU A CA 1
ATOM 788 C C . GLU A 1 100 ? 1.403 -6.017 14.743 1.00 95.25 100 GLU A C 1
ATOM 790 O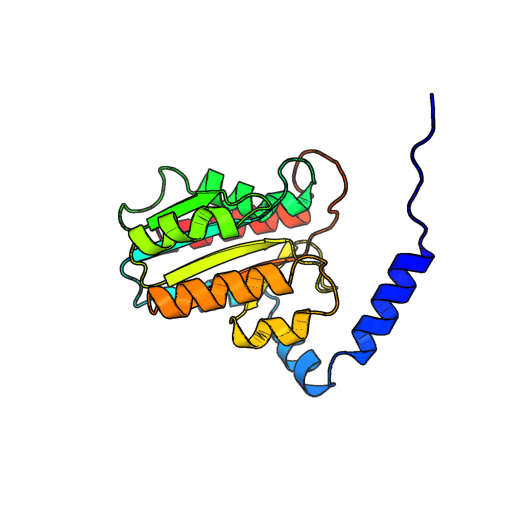 O . GLU A 1 100 ? 1.000 -5.025 15.354 1.00 95.25 100 GLU A O 1
ATOM 795 N N . ILE A 1 101 ? 0.729 -6.515 13.702 1.00 95.94 101 ILE A N 1
ATOM 796 C CA . ILE A 1 101 ? -0.538 -5.952 13.220 1.00 95.94 101 ILE A CA 1
ATOM 797 C C . ILE A 1 101 ? -1.632 -6.080 14.283 1.00 95.94 101 ILE A C 1
ATOM 799 O O . ILE A 1 101 ? -2.392 -5.135 14.493 1.00 95.94 101 ILE A O 1
ATOM 803 N N . ASP A 1 102 ? -1.728 -7.228 14.951 1.00 94.06 102 ASP A N 1
ATOM 804 C CA . ASP A 1 102 ? -2.725 -7.463 15.998 1.00 94.06 102 ASP A CA 1
ATOM 805 C C . ASP A 1 102 ? -2.516 -6.528 17.202 1.00 94.06 102 ASP A C 1
ATOM 807 O O . ASP A 1 102 ? -3.458 -5.885 17.669 1.00 94.06 102 ASP A O 1
ATOM 811 N N . GLU A 1 103 ? -1.264 -6.352 17.633 1.00 95.12 103 GLU A N 1
ATOM 812 C CA . GLU A 1 103 ? -0.871 -5.470 18.739 1.00 95.12 103 GLU A CA 1
ATOM 813 C C . GLU A 1 103 ? -1.157 -3.990 18.448 1.00 95.12 103 GLU A C 1
ATOM 815 O O . GLU A 1 103 ? -1.503 -3.223 19.356 1.00 95.12 103 GLU A O 1
ATOM 820 N N . CYS A 1 104 ? -1.106 -3.580 17.176 1.00 95.56 104 CYS A N 1
ATOM 821 C CA . CYS A 1 104 ? -1.538 -2.244 16.769 1.00 95.56 104 CYS A CA 1
ATOM 822 C C . CYS A 1 104 ? -3.032 -2.001 17.048 1.00 95.56 104 CYS A C 1
ATOM 824 O O . CYS A 1 104 ? -3.438 -0.852 17.275 1.00 95.56 104 CYS A O 1
ATOM 826 N N . ASN A 1 105 ? -3.842 -3.067 17.074 1.00 95.69 105 ASN A N 1
ATOM 827 C CA . ASN A 1 105 ? -5.302 -3.049 17.176 1.00 95.69 105 ASN A CA 1
ATOM 828 C C . ASN A 1 105 ? -5.949 -2.085 16.152 1.00 95.69 105 ASN A C 1
ATOM 830 O O . ASN A 1 105 ? -6.588 -1.093 16.535 1.00 95.69 105 ASN A O 1
ATOM 834 N N . PRO A 1 106 ? -5.710 -2.298 14.843 1.00 97.94 106 PRO A N 1
ATOM 835 C CA . PRO A 1 106 ? -6.145 -1.394 13.795 1.00 97.94 106 PRO A CA 1
ATOM 836 C C . PRO A 1 106 ? -7.658 -1.423 13.588 1.00 97.94 106 PRO A C 1
ATOM 838 O O . PRO A 1 106 ? -8.333 -2.433 13.739 1.00 97.94 106 PRO A O 1
ATOM 841 N N . THR A 1 107 ? -8.183 -0.294 13.121 1.00 98.19 107 THR A N 1
ATOM 842 C CA . THR A 1 107 ? -9.510 -0.241 12.489 1.00 98.19 107 THR A CA 1
ATOM 843 C C . THR A 1 107 ? -9.441 -0.527 10.992 1.00 98.19 107 THR A C 1
ATOM 845 O O . THR A 1 107 ? -10.428 -0.969 10.405 1.00 98.19 107 THR A O 1
ATOM 848 N N . HIS A 1 108 ? -8.295 -0.231 10.372 1.00 98.19 108 HIS A N 1
ATOM 849 C CA . HIS A 1 108 ? -8.072 -0.328 8.935 1.00 98.19 108 HIS A CA 1
ATOM 850 C C . HIS A 1 108 ? -6.670 -0.868 8.662 1.00 98.19 108 HIS A C 1
ATOM 852 O O . HIS A 1 108 ? -5.709 -0.436 9.297 1.00 98.19 108 HIS A O 1
ATOM 858 N N . VAL A 1 109 ? -6.561 -1.775 7.696 1.00 97.75 109 VAL A N 1
ATOM 859 C CA . VAL A 1 109 ? -5.291 -2.331 7.221 1.00 97.75 109 VAL A CA 1
ATOM 860 C C . VAL A 1 109 ? -5.233 -2.183 5.708 1.00 97.75 109 VAL A C 1
ATOM 862 O O . VAL A 1 109 ? -6.053 -2.758 4.988 1.00 97.75 109 VAL A O 1
ATOM 865 N N . LEU A 1 110 ? -4.292 -1.374 5.231 1.00 97.69 110 LEU A N 1
ATOM 866 C CA . LEU A 1 110 ? -3.994 -1.212 3.815 1.00 97.69 110 LEU A CA 1
ATOM 867 C C . LEU A 1 110 ? -2.756 -2.036 3.477 1.00 97.69 110 LEU A C 1
ATOM 869 O O . LEU A 1 110 ? -1.682 -1.771 4.004 1.00 97.69 110 LEU A O 1
ATOM 873 N N . ILE A 1 111 ? -2.903 -3.007 2.585 1.00 95.62 111 ILE A N 1
ATOM 874 C CA . ILE A 1 111 ? -1.782 -3.790 2.059 1.00 95.62 111 ILE A CA 1
ATOM 875 C C . ILE A 1 111 ? -1.426 -3.240 0.683 1.00 95.62 111 ILE A C 1
ATOM 877 O O . ILE A 1 111 ? -2.323 -3.061 -0.138 1.00 95.62 111 ILE A O 1
ATOM 881 N N . ILE A 1 112 ? -0.150 -2.978 0.425 1.00 95.94 112 ILE A N 1
ATOM 882 C CA . ILE A 1 112 ? 0.341 -2.447 -0.849 1.00 95.94 112 ILE A CA 1
ATOM 883 C C . ILE A 1 112 ? 1.290 -3.470 -1.466 1.00 95.94 112 ILE A C 1
ATOM 885 O O . ILE A 1 112 ? 2.258 -3.860 -0.821 1.00 95.94 112 ILE A O 1
ATOM 889 N N . ASP A 1 113 ? 1.008 -3.904 -2.694 1.00 92.06 113 ASP A N 1
ATOM 890 C CA . ASP A 1 113 ? 1.766 -4.968 -3.365 1.00 92.06 113 ASP A CA 1
ATOM 891 C C . ASP A 1 113 ? 1.820 -4.754 -4.887 1.00 92.06 113 ASP A C 1
ATOM 893 O O . ASP A 1 113 ? 0.923 -4.143 -5.486 1.00 92.06 113 ASP A O 1
ATOM 897 N N . ALA A 1 114 ? 2.857 -5.291 -5.527 1.00 92.12 114 ALA A N 1
ATOM 898 C CA . ALA A 1 114 ? 2.912 -5.414 -6.975 1.00 92.12 114 ALA A CA 1
ATOM 899 C C . ALA A 1 114 ? 2.081 -6.622 -7.427 1.00 92.12 114 ALA A C 1
ATOM 901 O O . ALA A 1 114 ? 2.227 -7.736 -6.928 1.00 92.12 114 ALA A O 1
ATOM 902 N N . ALA A 1 115 ? 1.221 -6.444 -8.430 1.00 87.44 115 ALA A N 1
ATOM 903 C CA . ALA A 1 115 ? 0.429 -7.548 -8.961 1.00 87.44 115 ALA A CA 1
ATOM 904 C C . ALA A 1 115 ? 0.327 -7.491 -10.481 1.00 87.44 115 ALA A C 1
ATOM 906 O O . ALA A 1 115 ? -0.085 -6.492 -11.059 1.00 87.44 115 ALA A O 1
ATOM 907 N N . VAL A 1 116 ? 0.648 -8.606 -11.137 1.00 86.12 116 VAL A N 1
ATOM 908 C CA . VAL A 1 116 ? 0.463 -8.758 -12.585 1.00 86.12 116 VAL A CA 1
ATOM 909 C C . VAL A 1 116 ? -1.011 -9.056 -12.856 1.00 86.12 116 VAL A C 1
ATOM 911 O O . VAL A 1 116 ? -1.462 -10.189 -12.683 1.00 86.12 116 VAL A O 1
ATOM 914 N N . LEU A 1 117 ? -1.776 -8.051 -13.274 1.00 81.94 117 LEU A N 1
ATOM 915 C CA . LEU A 1 117 ? -3.208 -8.155 -13.570 1.00 81.94 117 LEU A CA 1
ATOM 916 C C . LEU A 1 117 ? -3.486 -8.073 -15.083 1.00 81.94 117 LEU A C 1
ATOM 918 O O . LEU A 1 117 ? -4.609 -8.322 -15.526 1.00 81.94 117 LEU A O 1
ATOM 922 N N . GLY A 1 118 ? -2.457 -7.802 -15.894 1.00 82.75 118 GLY A N 1
ATOM 923 C CA . GLY A 1 118 ? -2.561 -7.687 -17.348 1.00 82.75 118 GLY A CA 1
ATOM 924 C C . GLY A 1 118 ? -3.021 -6.305 -17.815 1.00 82.75 118 GLY A C 1
ATOM 925 O O . GLY A 1 118 ? -3.547 -6.182 -18.928 1.00 82.75 118 GLY A O 1
ATOM 926 N N . HIS A 1 119 ? -2.849 -5.288 -16.970 1.00 87.06 119 HIS A N 1
ATOM 927 C CA . HIS A 1 119 ? -3.109 -3.882 -17.272 1.00 87.06 119 HIS A CA 1
ATOM 928 C C . HIS A 1 119 ? -1.822 -3.149 -17.692 1.00 87.06 119 HIS A C 1
ATOM 930 O O . HIS A 1 119 ? -0.841 -3.786 -18.086 1.00 87.06 119 HIS A O 1
ATOM 936 N N . LYS A 1 120 ? -1.836 -1.810 -17.750 1.00 93.44 120 LYS A N 1
ATOM 937 C CA . LYS A 1 120 ? -0.627 -1.042 -18.082 1.00 93.44 120 LYS A CA 1
ATOM 938 C C . LYS A 1 120 ? 0.229 -0.896 -16.831 1.00 93.44 120 LYS A C 1
ATOM 940 O O . LYS A 1 120 ? -0.309 -0.694 -15.752 1.00 93.44 120 LYS A O 1
ATOM 945 N N . ALA A 1 121 ? 1.549 -0.929 -16.992 1.00 94.81 121 ALA A N 1
ATOM 946 C CA . ALA A 1 121 ? 2.466 -0.654 -15.891 1.00 94.81 121 ALA A CA 1
ATOM 947 C C . ALA A 1 121 ? 2.118 0.674 -15.192 1.00 94.81 121 ALA A C 1
ATOM 949 O O . ALA A 1 121 ? 1.853 1.675 -15.863 1.00 94.81 121 ALA A O 1
ATOM 950 N N . GLY A 1 122 ? 2.109 0.658 -13.861 1.00 94.69 122 GLY A N 1
ATOM 951 C CA . GLY A 1 122 ? 1.702 1.779 -13.015 1.00 94.69 122 GLY A CA 1
ATOM 952 C C . GLY A 1 122 ? 0.187 1.931 -12.824 1.00 94.69 122 GLY A C 1
ATOM 953 O O . GLY A 1 122 ? -0.232 2.767 -12.022 1.00 94.69 122 GLY A O 1
ATOM 954 N N . ASP A 1 123 ? -0.652 1.143 -13.507 1.00 92.75 123 ASP A N 1
ATOM 955 C CA . ASP A 1 123 ? -2.085 1.106 -13.208 1.00 92.75 123 ASP A CA 1
ATOM 956 C C . ASP A 1 123 ? -2.295 0.593 -11.775 1.00 92.75 123 ASP A C 1
ATOM 958 O O . ASP A 1 123 ? -1.661 -0.368 -11.337 1.00 92.75 123 ASP A O 1
ATOM 962 N N . THR A 1 124 ? -3.203 1.238 -11.039 1.00 91.44 124 THR A N 1
ATOM 963 C CA . THR A 1 124 ? -3.497 0.904 -9.641 1.00 91.44 124 THR A CA 1
ATOM 964 C C . THR A 1 124 ? -4.903 0.340 -9.502 1.00 91.44 124 THR A C 1
ATOM 966 O O . THR A 1 124 ? -5.834 0.786 -10.176 1.00 91.44 124 THR A O 1
ATOM 969 N N . CYS A 1 125 ? -5.061 -0.642 -8.618 1.00 88.19 125 CYS A N 1
ATOM 970 C CA . CYS A 1 125 ? -6.339 -1.253 -8.283 1.00 88.19 125 CYS A CA 1
ATOM 971 C C . CYS A 1 125 ? -6.504 -1.307 -6.773 1.00 88.19 125 CYS A C 1
ATOM 973 O O . CYS A 1 125 ? -5.671 -1.889 -6.083 1.00 88.19 125 CYS A O 1
ATOM 975 N N . LEU A 1 126 ? -7.600 -0.758 -6.264 1.00 91.00 126 LEU A N 1
ATOM 976 C CA . LEU A 1 126 ? -7.969 -0.921 -4.869 1.00 91.00 126 LEU A CA 1
ATOM 977 C C . LEU A 1 126 ? -9.061 -1.988 -4.765 1.00 91.00 126 LEU A C 1
ATOM 979 O O . LEU A 1 126 ? -10.168 -1.807 -5.270 1.00 91.00 126 LEU A O 1
ATOM 983 N N . VAL A 1 127 ? -8.755 -3.104 -4.110 1.00 87.38 127 VAL A N 1
ATOM 984 C CA . VAL A 1 127 ? -9.636 -4.276 -4.057 1.00 87.38 127 VAL A CA 1
ATOM 985 C C . VAL A 1 127 ? -9.975 -4.653 -2.621 1.00 87.38 127 VAL A C 1
ATOM 987 O O . VAL A 1 127 ? -9.192 -4.426 -1.694 1.00 87.38 127 VAL A O 1
ATOM 990 N N . ASN A 1 128 ? -11.163 -5.230 -2.432 1.00 85.75 128 ASN A N 1
ATOM 991 C CA . ASN A 1 128 ? -11.531 -5.843 -1.161 1.00 85.75 128 ASN A CA 1
ATOM 992 C C . ASN A 1 128 ? -11.018 -7.283 -1.111 1.00 85.75 128 ASN A C 1
ATOM 994 O O . ASN A 1 128 ? -10.771 -7.911 -2.144 1.00 85.75 128 ASN A O 1
ATOM 998 N N . LEU A 1 129 ? -10.938 -7.840 0.096 1.00 76.94 129 LEU A N 1
ATOM 999 C CA . LEU A 1 129 ? -10.524 -9.228 0.293 1.00 76.94 129 LEU A CA 1
ATOM 1000 C C . LEU A 1 129 ? -11.411 -10.230 -0.476 1.00 76.94 129 LEU A C 1
ATOM 1002 O O . LEU A 1 129 ? -10.906 -11.195 -1.049 1.00 76.94 129 LEU A O 1
ATOM 1006 N N . ASP A 1 130 ? -12.715 -9.961 -0.573 1.00 73.62 130 ASP A N 1
ATOM 1007 C CA . ASP A 1 130 ? -13.681 -10.810 -1.287 1.00 73.62 130 ASP A CA 1
ATOM 1008 C C . ASP A 1 130 ? -13.477 -10.831 -2.814 1.00 73.62 130 ASP A C 1
ATOM 1010 O O . ASP A 1 130 ? -13.952 -11.744 -3.498 1.00 73.62 130 ASP A O 1
ATOM 1014 N N . ASP A 1 131 ? -12.742 -9.856 -3.359 1.00 70.50 131 ASP A N 1
ATOM 1015 C CA . ASP A 1 131 ? -12.454 -9.736 -4.790 1.00 70.50 131 ASP A CA 1
ATOM 1016 C C . ASP A 1 131 ? -11.171 -10.491 -5.195 1.00 70.50 131 ASP A C 1
ATOM 1018 O O . ASP A 1 131 ? -11.012 -10.872 -6.359 1.00 70.50 131 ASP A O 1
ATOM 1022 N N . VAL A 1 132 ? -10.301 -10.817 -4.228 1.00 63.53 132 VAL A N 1
ATOM 1023 C CA . VAL A 1 132 ? -9.037 -11.566 -4.404 1.00 63.53 132 VAL A CA 1
ATOM 1024 C C . VAL A 1 132 ? -9.185 -12.898 -5.170 1.00 63.53 132 VAL A C 1
ATOM 1026 O O . VAL A 1 132 ? -8.334 -13.181 -6.018 1.00 63.53 132 VAL A O 1
ATOM 1029 N N . PRO A 1 133 ? -10.250 -13.716 -4.992 1.00 54.88 133 PRO A N 1
ATOM 1030 C CA . PRO A 1 133 ? -10.428 -14.959 -5.748 1.00 54.88 133 PRO A CA 1
ATOM 1031 C C . PRO A 1 133 ? -10.497 -14.746 -7.262 1.00 54.88 133 PRO A C 1
ATOM 1033 O O . PRO A 1 133 ? -10.160 -15.657 -8.015 1.00 54.88 133 PRO A O 1
ATOM 1036 N N . ALA A 1 134 ? -10.918 -13.563 -7.720 1.00 50.66 134 ALA A N 1
ATOM 1037 C CA . ALA A 1 134 ? -10.943 -13.245 -9.139 1.00 50.66 134 ALA A CA 1
ATOM 1038 C C . ALA A 1 134 ? -9.507 -13.150 -9.690 1.00 50.66 134 ALA A C 1
ATOM 1040 O O . ALA A 1 134 ? -9.206 -13.761 -10.703 1.00 50.66 134 ALA A O 1
ATOM 1041 N N . PHE A 1 135 ? -8.582 -12.512 -8.975 1.00 49.84 135 PHE A N 1
ATOM 1042 C CA . PHE A 1 135 ? -7.197 -12.274 -9.411 1.00 49.84 135 PHE A CA 1
ATOM 1043 C C . PHE A 1 135 ? -6.263 -13.498 -9.303 1.00 49.84 135 PHE A C 1
ATOM 1045 O O . PHE A 1 135 ? -5.108 -13.456 -9.728 1.00 49.84 135 PHE A O 1
ATOM 1052 N N . SER A 1 136 ? -6.776 -14.617 -8.783 1.00 46.12 136 SER A N 1
ATOM 1053 C CA . SER A 1 136 ? -6.043 -15.839 -8.410 1.00 46.12 136 SER A CA 1
ATOM 1054 C C . SER A 1 136 ? -5.316 -16.586 -9.540 1.00 46.12 136 SER A C 1
ATOM 1056 O O . SER A 1 136 ? -4.590 -17.541 -9.276 1.00 46.12 136 SER A O 1
ATOM 1058 N N . ALA A 1 137 ? -5.459 -16.164 -10.797 1.00 42.19 137 ALA A N 1
ATOM 1059 C CA . ALA A 1 137 ? -4.851 -16.840 -11.938 1.00 42.19 137 ALA A CA 1
ATOM 1060 C C . ALA A 1 137 ? -3.393 -16.416 -12.246 1.00 42.19 137 ALA A C 1
ATOM 1062 O O . ALA A 1 137 ? -2.824 -16.956 -13.200 1.00 42.19 137 ALA A O 1
ATOM 1063 N N . VAL A 1 138 ? -2.773 -15.481 -11.495 1.00 48.41 138 VAL A N 1
ATOM 1064 C CA . VAL A 1 138 ? -1.485 -14.868 -11.919 1.00 48.41 138 VAL A CA 1
ATOM 1065 C C . VAL A 1 138 ? -0.321 -14.895 -10.913 1.00 48.41 138 VAL A C 1
ATOM 1067 O O . VAL A 1 138 ? 0.823 -14.824 -11.364 1.00 48.41 138 VAL A O 1
ATOM 1070 N N . THR A 1 139 ? -0.521 -15.095 -9.604 1.00 43.25 139 THR A N 1
ATOM 1071 C CA . THR A 1 139 ? 0.588 -15.026 -8.617 1.00 43.25 139 THR A CA 1
ATOM 1072 C C . THR A 1 139 ? 0.765 -16.316 -7.807 1.00 43.25 139 THR A C 1
ATOM 1074 O O . THR A 1 139 ? -0.195 -17.012 -7.479 1.00 43.25 139 THR A O 1
ATOM 1077 N N . SER A 1 140 ? 2.018 -16.654 -7.495 1.00 42.91 140 SER A N 1
ATOM 1078 C CA . SER A 1 140 ? 2.401 -17.852 -6.730 1.00 42.91 140 SER A CA 1
ATOM 1079 C C . SER A 1 140 ? 2.180 -17.714 -5.211 1.00 42.91 140 SER A C 1
ATOM 1081 O O . SER A 1 140 ? 2.422 -18.675 -4.488 1.00 42.91 140 SER A O 1
ATOM 1083 N N . HIS A 1 141 ? 1.719 -16.551 -4.727 1.00 53.72 141 HIS A N 1
ATOM 1084 C CA . HIS A 1 141 ? 1.599 -16.203 -3.299 1.00 53.72 141 HIS A CA 1
ATOM 1085 C C . HIS A 1 141 ? 0.171 -15.776 -2.877 1.00 53.72 141 HIS A C 1
ATOM 1087 O O . HIS A 1 141 ? -0.033 -15.262 -1.781 1.00 53.72 141 HIS A O 1
ATOM 1093 N N . VAL A 1 142 ? -0.854 -16.046 -3.701 1.00 56.34 142 VAL A N 1
ATOM 1094 C CA . VAL A 1 142 ? -2.250 -15.619 -3.433 1.00 56.34 142 VAL A CA 1
ATOM 1095 C C . VAL A 1 142 ? -2.901 -16.342 -2.246 1.00 56.34 142 VAL A C 1
ATOM 1097 O O . VAL A 1 142 ? -3.661 -15.733 -1.494 1.00 56.34 142 VAL A O 1
ATOM 1100 N N . LEU A 1 143 ? -2.641 -17.642 -2.066 1.00 56.94 143 LEU A N 1
ATOM 1101 C CA . LEU A 1 143 ? -3.232 -18.396 -0.954 1.00 56.94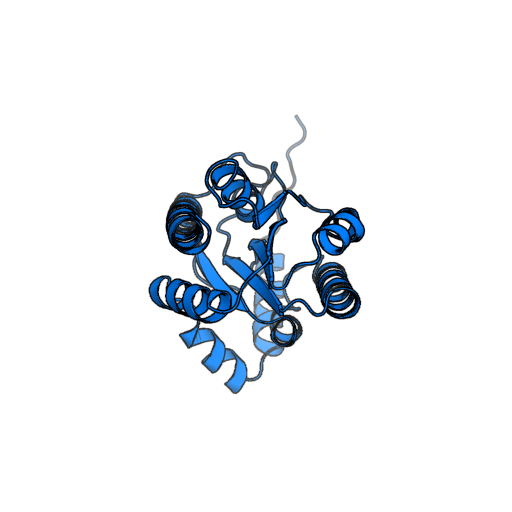 143 LEU A CA 1
ATOM 1102 C C . LEU A 1 143 ? -2.682 -17.944 0.417 1.00 56.94 143 LEU A C 1
ATOM 1104 O O . LEU A 1 143 ? -3.502 -17.723 1.309 1.00 56.94 143 LEU A O 1
ATOM 1108 N N . PRO A 1 144 ? -1.358 -17.743 0.585 1.00 69.00 144 PRO A N 1
ATOM 1109 C CA . PRO A 1 144 ? -0.802 -17.154 1.803 1.00 69.00 144 PRO A CA 1
ATOM 1110 C C . PRO A 1 144 ? -1.396 -15.774 2.135 1.00 69.00 144 PRO A C 1
ATOM 1112 O O . PRO A 1 144 ? -1.929 -15.591 3.228 1.00 69.00 144 PRO A O 1
ATOM 1115 N N . LEU A 1 145 ? -1.456 -14.852 1.162 1.00 74.56 145 LEU A N 1
ATOM 1116 C CA . LEU A 1 145 ? -1.924 -13.481 1.406 1.00 74.56 145 LEU A CA 1
ATOM 1117 C C . LEU A 1 145 ? -3.406 -13.405 1.800 1.00 74.56 145 LEU A C 1
ATOM 1119 O O . LEU A 1 145 ? -3.792 -12.619 2.667 1.00 74.56 145 LEU A O 1
ATOM 1123 N N . ARG A 1 146 ? -4.256 -14.244 1.197 1.00 77.19 146 ARG A N 1
ATOM 1124 C CA . ARG A 1 146 ? -5.671 -14.310 1.578 1.00 77.19 146 ARG A CA 1
ATOM 1125 C C . ARG A 1 146 ? -5.842 -14.807 3.012 1.00 77.19 146 ARG A C 1
ATOM 1127 O O . ARG A 1 146 ? -6.597 -14.200 3.766 1.00 77.19 146 ARG A O 1
ATOM 1134 N N . LEU A 1 147 ? -5.161 -15.892 3.385 1.00 79.50 147 LEU A N 1
ATOM 1135 C CA . LEU A 1 147 ? -5.233 -16.439 4.744 1.00 79.50 147 LEU A CA 1
ATOM 1136 C C . LEU A 1 147 ? -4.703 -15.440 5.776 1.00 79.50 147 LEU A C 1
ATOM 1138 O O . LEU A 1 147 ? -5.308 -15.281 6.834 1.00 79.50 147 LEU A O 1
ATOM 1142 N N . PHE A 1 148 ? -3.629 -14.729 5.435 1.00 83.50 148 PHE A N 1
ATOM 1143 C CA . PHE A 1 148 ? -3.090 -13.623 6.219 1.00 83.50 148 PHE A CA 1
ATOM 1144 C C . PHE A 1 148 ? -4.146 -12.539 6.480 1.00 83.50 148 PHE A C 1
ATOM 1146 O O . PHE A 1 148 ? -4.419 -12.201 7.632 1.00 83.50 148 PHE A O 1
ATOM 1153 N N . CYS A 1 149 ? -4.820 -12.057 5.433 1.00 87.00 149 CYS A N 1
ATOM 1154 C CA . CYS A 1 149 ? -5.868 -11.047 5.578 1.00 87.00 149 CYS A CA 1
ATOM 1155 C C . CYS A 1 149 ? -7.069 -11.568 6.385 1.00 87.00 149 CYS A C 1
ATOM 1157 O O . CYS A 1 149 ? -7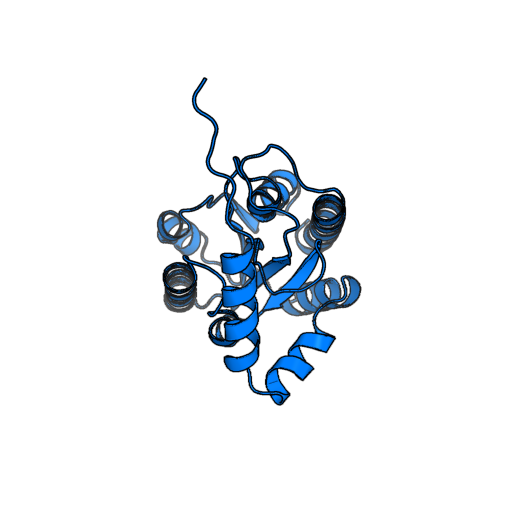.574 -10.874 7.264 1.00 87.00 149 CYS A O 1
ATOM 1159 N N . GLU A 1 150 ? -7.527 -12.796 6.119 1.00 87.31 150 GLU A N 1
ATOM 1160 C CA . GLU A 1 150 ? -8.648 -13.397 6.852 1.00 87.31 150 GLU A CA 1
ATOM 1161 C C . GLU A 1 150 ? -8.337 -13.549 8.348 1.00 87.31 150 GLU A C 1
ATOM 1163 O O . GLU A 1 150 ? -9.232 -13.371 9.176 1.00 87.31 150 GLU A O 1
ATOM 1168 N N . TYR A 1 151 ? -7.088 -13.861 8.707 1.00 89.75 151 TYR A N 1
ATOM 1169 C CA . TYR A 1 151 ? -6.658 -13.910 10.101 1.00 89.75 151 TYR A CA 1
ATOM 1170 C C . TYR A 1 151 ? -6.762 -12.533 10.757 1.00 89.75 151 TYR A C 1
ATOM 1172 O O . TYR A 1 151 ? -7.442 -12.405 11.773 1.00 89.75 151 TYR A O 1
ATOM 1180 N N . ILE A 1 152 ? -6.161 -11.505 10.147 1.00 91.81 152 ILE A N 1
ATOM 1181 C CA . ILE A 1 152 ? -6.170 -10.132 10.677 1.00 91.81 152 ILE A CA 1
ATOM 1182 C C . ILE A 1 152 ? -7.603 -9.641 10.861 1.00 91.81 152 ILE A C 1
ATOM 1184 O O . ILE A 1 152 ? -7.949 -9.090 11.905 1.00 91.81 152 ILE A O 1
ATOM 1188 N N . GLN A 1 153 ? -8.463 -9.870 9.868 1.00 92.06 153 GLN A N 1
ATOM 1189 C CA . GLN A 1 153 ? -9.855 -9.443 9.935 1.00 92.06 153 GLN A CA 1
ATOM 1190 C C . GLN A 1 153 ? -10.598 -10.141 11.079 1.00 92.06 153 GLN A C 1
ATOM 1192 O O . GLN A 1 153 ? -11.396 -9.505 11.761 1.00 92.06 153 GLN A O 1
ATOM 1197 N N . LYS A 1 154 ? -10.328 -11.430 11.323 1.00 92.62 154 LYS A N 1
ATOM 1198 C CA . LYS A 1 154 ? -10.930 -12.175 12.438 1.00 92.62 154 LYS A CA 1
ATOM 1199 C C . LYS A 1 154 ? -10.397 -11.749 13.805 1.00 92.62 154 LYS A C 1
ATOM 1201 O O . LYS A 1 154 ? -11.175 -11.763 14.755 1.00 92.62 154 LYS A O 1
ATOM 1206 N N . SER A 1 155 ? -9.112 -11.418 13.923 1.00 93.50 155 SER A N 1
ATOM 1207 C CA . SER A 1 155 ? -8.502 -11.074 15.214 1.00 93.50 155 SER A CA 1
ATOM 1208 C C . SER A 1 155 ? -8.783 -9.626 15.628 1.00 93.50 155 SER A C 1
ATOM 1210 O O . SER A 1 155 ? -9.081 -9.366 16.791 1.00 93.50 155 SER A O 1
ATOM 1212 N N . THR A 1 156 ? -8.800 -8.698 14.667 1.00 94.81 156 THR A N 1
ATOM 1213 C CA . THR A 1 156 ? -8.906 -7.249 14.930 1.00 94.81 156 THR A CA 1
ATOM 1214 C C . THR A 1 156 ? -10.264 -6.638 14.570 1.00 94.81 156 THR A C 1
ATOM 1216 O O . THR A 1 156 ? -10.574 -5.528 14.997 1.00 94.81 156 THR A O 1
ATOM 1219 N N . ASN A 1 157 ? -11.092 -7.324 13.770 1.00 95.25 157 ASN A N 1
ATOM 1220 C CA . ASN A 1 157 ? -12.246 -6.743 13.062 1.00 95.25 157 ASN A CA 1
ATOM 1221 C C . ASN A 1 157 ? -11.895 -5.561 12.136 1.00 95.25 157 ASN A C 1
ATOM 1223 O O . ASN A 1 157 ? -12.790 -4.810 11.731 1.00 95.25 157 ASN A O 1
ATOM 1227 N N . ALA A 1 158 ? -10.618 -5.376 11.786 1.00 96.44 158 ALA A N 1
ATOM 1228 C CA . ALA A 1 158 ? -10.209 -4.304 10.898 1.00 96.44 158 ALA A CA 1
ATOM 1229 C C . ALA A 1 158 ? -10.816 -4.470 9.503 1.00 96.44 158 ALA A C 1
ATOM 1231 O O . ALA A 1 158 ? -10.935 -5.574 8.963 1.00 96.44 158 ALA A O 1
ATOM 1232 N N . LYS A 1 159 ? -11.146 -3.341 8.876 1.00 95.88 159 LYS A N 1
ATOM 1233 C CA . LYS A 1 159 ? -11.421 -3.312 7.441 1.00 95.88 159 LYS A CA 1
ATOM 1234 C C . LYS A 1 159 ? -10.101 -3.485 6.701 1.00 95.88 159 LYS A C 1
ATOM 1236 O O . LYS A 1 159 ? -9.141 -2.778 6.998 1.00 95.88 159 LYS A O 1
ATOM 1241 N N . ILE A 1 160 ? -10.064 -4.371 5.712 1.00 94.12 160 ILE A N 1
ATOM 1242 C CA . ILE A 1 160 ? -8.850 -4.644 4.936 1.00 94.12 160 ILE A CA 1
ATOM 1243 C C . ILE A 1 160 ? -9.076 -4.272 3.477 1.00 94.12 160 ILE A C 1
ATOM 1245 O O . ILE A 1 160 ? -10.102 -4.627 2.891 1.00 94.12 160 ILE A O 1
ATOM 1249 N N . LYS A 1 161 ? -8.101 -3.579 2.890 1.00 93.62 161 LYS A N 1
ATOM 1250 C CA . LYS A 1 161 ? -8.021 -3.356 1.448 1.00 93.62 161 LYS A CA 1
ATOM 1251 C C . LYS A 1 161 ? -6.625 -3.650 0.931 1.00 93.62 161 LYS A C 1
ATOM 1253 O O . LYS A 1 161 ? -5.640 -3.428 1.630 1.00 93.62 161 LYS A O 1
ATOM 1258 N N . LEU A 1 162 ? -6.569 -4.112 -0.314 1.00 92.31 162 LEU A N 1
ATOM 1259 C CA . LEU A 1 162 ? -5.324 -4.296 -1.042 1.00 92.31 162 LEU A CA 1
ATOM 1260 C C . LEU A 1 162 ? -5.232 -3.233 -2.134 1.00 92.31 162 LEU A C 1
ATOM 1262 O O . LEU A 1 162 ? -6.147 -3.088 -2.945 1.00 92.31 162 LEU A O 1
ATOM 1266 N N . LEU A 1 163 ? -4.132 -2.495 -2.140 1.00 94.00 163 LEU A N 1
ATOM 1267 C CA . LEU A 1 163 ? -3.737 -1.571 -3.185 1.00 94.00 163 LEU A CA 1
ATOM 1268 C C . LEU A 1 163 ? -2.690 -2.260 -4.056 1.00 94.00 163 LEU A C 1
ATOM 1270 O O . LEU A 1 163 ? -1.531 -2.396 -3.678 1.00 94.00 163 LEU A O 1
ATOM 1274 N N . LEU A 1 164 ? -3.136 -2.716 -5.217 1.00 92.44 164 LEU A N 1
ATOM 1275 C CA . LEU A 1 164 ? -2.328 -3.458 -6.168 1.00 92.44 164 LEU A CA 1
ATOM 1276 C C . LEU A 1 164 ? -1.814 -2.521 -7.256 1.00 92.44 164 LEU A C 1
ATOM 1278 O O . LEU A 1 164 ? -2.582 -1.714 -7.788 1.00 92.44 164 LEU A O 1
ATOM 1282 N N . ILE A 1 165 ? -0.538 -2.649 -7.601 1.00 93.75 165 ILE A N 1
ATOM 1283 C CA . ILE A 1 165 ? 0.124 -1.827 -8.619 1.00 93.75 165 ILE A CA 1
ATOM 1284 C C . ILE A 1 165 ? 0.632 -2.752 -9.723 1.00 93.75 165 ILE A C 1
ATOM 1286 O O . ILE A 1 165 ? 1.345 -3.715 -9.447 1.00 93.75 165 ILE A O 1
ATOM 1290 N N . GLU A 1 166 ? 0.251 -2.488 -10.974 1.00 93.00 166 GLU A N 1
ATOM 1291 C CA . GLU A 1 166 ? 0.707 -3.292 -12.109 1.00 93.00 166 GLU A CA 1
ATOM 1292 C C . GLU A 1 166 ? 2.199 -3.023 -12.375 1.00 93.00 166 GLU A C 1
ATOM 1294 O O . GLU A 1 166 ? 2.564 -1.887 -12.702 1.00 93.00 166 GLU A O 1
ATOM 1299 N N . PRO A 1 167 ? 3.075 -4.038 -12.288 1.00 94.25 167 PRO A N 1
ATOM 1300 C CA . PRO A 1 167 ? 4.488 -3.873 -12.588 1.00 94.25 167 PRO A CA 1
ATOM 1301 C C . PRO A 1 167 ? 4.738 -3.881 -14.103 1.00 94.25 167 PRO A C 1
ATOM 1303 O O . PRO A 1 167 ? 4.010 -4.501 -14.881 1.00 94.25 167 PRO A O 1
ATOM 1306 N N . LYS A 1 168 ? 5.832 -3.255 -14.535 1.00 95.81 168 LYS A N 1
ATOM 1307 C CA . LYS A 1 168 ? 6.415 -3.451 -15.867 1.00 95.81 168 LYS A CA 1
ATOM 1308 C C . LYS A 1 168 ? 7.351 -4.656 -15.889 1.00 95.81 168 LYS A C 1
ATOM 1310 O O . LYS A 1 168 ? 7.335 -5.418 -16.856 1.00 95.81 168 LYS A O 1
ATOM 1315 N N . SER A 1 169 ? 8.169 -4.818 -14.849 1.00 91.44 169 SER A N 1
ATOM 1316 C CA . SER A 1 169 ? 9.061 -5.963 -14.656 1.00 91.44 169 SER A CA 1
ATOM 1317 C C . SER A 1 169 ? 9.256 -6.288 -13.174 1.00 91.44 169 SER A C 1
ATOM 1319 O O . SER A 1 169 ? 9.394 -5.404 -12.338 1.00 91.44 169 SER A O 1
ATOM 1321 N N . VAL A 1 170 ? 9.325 -7.585 -12.874 1.00 90.44 170 VAL A N 1
ATOM 1322 C CA . VAL A 1 170 ? 9.674 -8.146 -11.554 1.00 90.44 170 VAL A CA 1
ATOM 1323 C C . VAL A 1 170 ? 10.977 -8.957 -11.623 1.00 90.44 170 VAL A C 1
ATOM 1325 O O . VAL A 1 170 ? 11.204 -9.894 -10.845 1.00 90.44 170 VAL A O 1
ATOM 1328 N N . ASP A 1 171 ? 11.808 -8.642 -12.619 1.00 91.62 171 ASP A N 1
ATOM 1329 C CA . ASP A 1 171 ? 13.131 -9.227 -12.796 1.00 91.62 171 ASP A CA 1
ATOM 1330 C C . ASP A 1 171 ? 14.099 -8.709 -11.731 1.00 91.62 171 ASP A C 1
ATOM 1332 O O . ASP A 1 171 ? 13.881 -7.672 -11.105 1.00 91.62 171 ASP A O 1
ATOM 1336 N N . PHE A 1 172 ? 15.203 -9.432 -11.546 1.00 91.62 172 PHE A N 1
ATOM 1337 C CA . PHE A 1 172 ? 16.278 -8.989 -10.668 1.00 91.62 172 PHE A CA 1
ATOM 1338 C C . PHE A 1 172 ? 16.933 -7.726 -11.241 1.00 91.62 172 PHE A C 1
ATOM 1340 O O . PHE A 1 172 ? 17.680 -7.793 -12.221 1.00 91.62 172 PHE A O 1
ATOM 1347 N N . ALA A 1 173 ? 16.624 -6.586 -10.637 1.00 91.94 173 ALA A N 1
ATOM 1348 C CA . ALA A 1 173 ? 17.141 -5.273 -10.984 1.00 91.94 173 ALA A CA 1
ATOM 1349 C C . ALA A 1 173 ? 16.835 -4.294 -9.845 1.00 91.94 173 ALA A C 1
ATOM 1351 O O . ALA A 1 173 ? 15.902 -4.504 -9.071 1.00 91.94 173 ALA A O 1
ATOM 1352 N N . GLU A 1 174 ? 17.620 -3.225 -9.764 1.00 88.75 174 GLU A N 1
ATOM 1353 C CA . GLU A 1 174 ? 17.399 -2.138 -8.815 1.00 88.75 174 GLU A CA 1
ATOM 1354 C C . GLU A 1 174 ? 16.465 -1.080 -9.408 1.00 88.75 174 GLU A C 1
ATOM 1356 O O . GLU A 1 174 ? 16.539 -0.761 -10.598 1.00 88.75 174 GLU A O 1
ATOM 1361 N N . GLY A 1 175 ? 15.637 -0.493 -8.545 1.00 92.12 175 GLY A N 1
ATOM 1362 C CA . GLY A 1 175 ? 14.789 0.645 -8.879 1.00 92.12 175 GLY A CA 1
ATOM 1363 C C . GLY A 1 175 ? 13.493 0.292 -9.608 1.00 92.12 175 GLY A C 1
ATOM 1364 O O . GLY A 1 175 ? 13.343 -0.756 -10.243 1.00 92.12 175 GLY A O 1
ATOM 1365 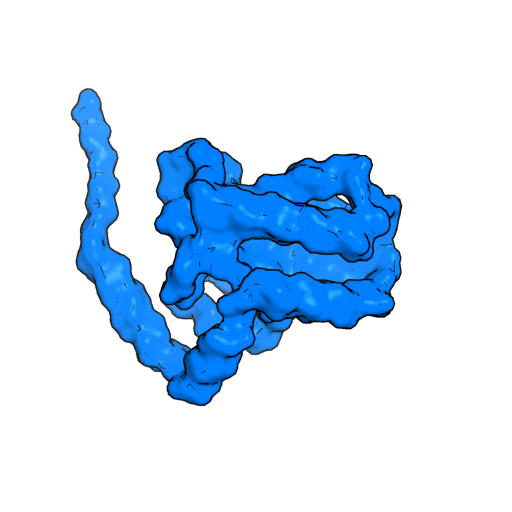N N . LEU A 1 176 ? 12.544 1.220 -9.511 1.00 97.56 176 LEU A N 1
ATOM 1366 C CA . LEU A 1 176 ? 11.258 1.134 -10.189 1.00 97.56 176 LEU A CA 1
ATOM 1367 C C . LEU A 1 176 ? 11.398 1.563 -11.652 1.00 97.56 176 LEU A C 1
ATOM 1369 O O . LEU A 1 176 ? 12.162 2.468 -12.002 1.00 97.56 176 LEU A O 1
ATOM 1373 N N . SER A 1 177 ? 10.611 0.941 -12.520 1.00 97.75 177 SER A N 1
ATOM 1374 C CA . SER A 1 177 ? 10.395 1.434 -13.872 1.00 97.75 177 SER A CA 1
ATOM 1375 C C . SER A 1 177 ? 9.761 2.834 -13.845 1.00 97.75 177 SER A C 1
ATOM 1377 O O . SER A 1 177 ? 9.027 3.157 -12.910 1.00 97.75 177 SER A O 1
ATOM 1379 N N . PRO A 1 178 ? 9.985 3.684 -14.867 1.00 97.81 178 PRO A N 1
ATOM 1380 C CA . PRO A 1 178 ? 9.458 5.051 -14.873 1.00 97.81 178 PRO A CA 1
ATOM 1381 C C . PRO A 1 178 ? 7.940 5.133 -14.669 1.00 97.81 178 PRO A C 1
ATOM 1383 O O . PRO A 1 178 ? 7.450 6.030 -13.989 1.00 97.81 178 PRO A O 1
ATOM 1386 N N . GLU A 1 179 ? 7.189 4.196 -15.246 1.00 97.25 179 GLU A N 1
ATOM 1387 C CA . GLU A 1 179 ? 5.735 4.141 -15.125 1.00 97.25 179 GLU A CA 1
ATOM 1388 C C . GLU A 1 179 ? 5.284 3.844 -13.686 1.00 97.25 179 GLU A C 1
ATOM 1390 O O . GLU A 1 179 ? 4.383 4.508 -13.169 1.00 97.25 179 GLU A O 1
ATOM 1395 N N . VAL A 1 180 ? 5.941 2.888 -13.025 1.00 97.62 180 VAL A N 1
ATOM 1396 C CA . VAL A 1 180 ? 5.639 2.502 -11.640 1.00 97.62 180 VAL A CA 1
ATOM 1397 C C . VAL A 1 180 ? 6.158 3.546 -10.654 1.00 97.62 180 VAL A C 1
ATOM 1399 O O . VAL A 1 180 ? 5.466 3.853 -9.689 1.00 97.62 180 VAL A O 1
ATOM 1402 N N . GLN A 1 181 ? 7.300 4.177 -10.932 1.00 98.00 181 GLN A N 1
ATOM 1403 C CA . GLN A 1 181 ? 7.831 5.295 -10.148 1.00 98.00 181 GLN A CA 1
ATOM 1404 C C . GLN A 1 181 ? 6.828 6.457 -10.085 1.00 98.00 181 GLN A C 1
ATOM 1406 O O . GLN A 1 181 ? 6.512 6.946 -9.004 1.00 98.00 181 GLN A O 1
ATOM 1411 N N . VAL A 1 182 ? 6.258 6.860 -11.227 1.00 97.19 182 VAL A N 1
ATOM 1412 C CA . VAL A 1 182 ? 5.232 7.919 -11.275 1.00 97.19 182 VAL A CA 1
ATOM 1413 C C . VAL A 1 182 ? 3.979 7.523 -10.489 1.00 97.19 182 VAL A C 1
ATOM 1415 O O . VAL A 1 182 ? 3.370 8.367 -9.824 1.00 97.19 182 VAL A O 1
ATOM 1418 N N . ALA A 1 183 ? 3.579 6.251 -10.553 1.00 95.75 183 ALA A N 1
ATOM 1419 C CA . ALA A 1 183 ? 2.455 5.744 -9.773 1.00 95.75 183 ALA A CA 1
ATOM 1420 C C . ALA A 1 183 ? 2.748 5.774 -8.262 1.00 95.75 183 ALA A C 1
ATOM 1422 O O . ALA A 1 183 ? 1.903 6.255 -7.506 1.00 95.75 183 ALA A O 1
ATOM 1423 N N . SER A 1 184 ? 3.943 5.338 -7.846 1.00 97.19 184 SER A N 1
ATOM 1424 C CA . SER A 1 184 ? 4.428 5.373 -6.459 1.00 97.19 184 SER A CA 1
ATOM 1425 C C . SER A 1 184 ? 4.372 6.787 -5.896 1.00 97.19 184 SER A C 1
ATOM 1427 O O . SER A 1 184 ? 3.637 7.040 -4.947 1.00 97.19 184 SER A O 1
ATOM 1429 N N . GLU A 1 185 ? 5.012 7.750 -6.563 1.00 97.19 185 GLU A N 1
ATOM 1430 C CA . GLU A 1 185 ? 5.057 9.150 -6.119 1.00 97.19 185 GLU A CA 1
ATOM 1431 C C . GLU A 1 185 ? 3.664 9.778 -5.995 1.00 97.19 185 GLU A C 1
ATOM 1433 O O . GLU A 1 185 ? 3.410 10.632 -5.137 1.00 97.19 185 GLU A O 1
ATOM 1438 N N . LYS A 1 186 ? 2.735 9.388 -6.876 1.00 95.38 186 LYS A N 1
ATOM 1439 C CA . LYS A 1 186 ? 1.348 9.842 -6.789 1.00 95.38 186 LYS A CA 1
ATOM 1440 C C . LYS A 1 186 ? 0.644 9.230 -5.579 1.00 95.38 186 LYS A C 1
ATOM 1442 O O . LYS A 1 186 ? -0.024 9.961 -4.849 1.00 95.38 186 LYS A O 1
ATOM 1447 N N . LEU A 1 187 ? 0.785 7.922 -5.373 1.00 96.75 187 LEU A N 1
ATOM 1448 C CA . LEU A 1 187 ? 0.193 7.220 -4.236 1.00 96.75 187 LEU A CA 1
ATOM 1449 C C . LEU A 1 187 ? 0.753 7.727 -2.907 1.00 96.75 187 LEU A C 1
ATOM 1451 O O . LEU A 1 187 ? -0.026 7.973 -1.995 1.00 96.75 187 LEU A O 1
ATOM 1455 N N . GLU A 1 188 ? 2.060 7.967 -2.819 1.00 96.81 188 GLU A N 1
ATOM 1456 C CA . GLU A 1 188 ? 2.721 8.574 -1.661 1.00 96.81 188 GLU A CA 1
ATOM 1457 C C . GLU A 1 188 ? 2.079 9.919 -1.306 1.00 96.81 188 GLU A C 1
ATOM 1459 O O . GLU A 1 188 ? 1.654 10.123 -0.171 1.00 96.81 188 GLU A O 1
ATOM 1464 N N . LYS A 1 189 ? 1.915 10.822 -2.284 1.00 96.44 189 LYS A N 1
ATOM 1465 C CA . LYS A 1 189 ? 1.252 12.122 -2.066 1.00 96.44 189 LYS A CA 1
ATOM 1466 C C . LYS A 1 189 ? -0.187 11.966 -1.585 1.00 96.44 189 LYS A C 1
ATOM 1468 O O . LYS A 1 189 ? -0.598 12.672 -0.665 1.00 96.44 189 LYS A O 1
ATOM 1473 N N . THR A 1 190 ? -0.949 11.056 -2.190 1.00 96.00 190 THR A N 1
ATOM 1474 C CA . THR A 1 190 ? -2.327 10.774 -1.773 1.00 96.00 190 THR A CA 1
ATOM 1475 C C . THR A 1 190 ? -2.371 10.236 -0.343 1.00 96.00 190 THR A C 1
ATOM 1477 O O . THR A 1 190 ? -3.142 10.734 0.472 1.00 96.00 190 THR A O 1
ATOM 1480 N N . LEU A 1 191 ? -1.533 9.252 -0.012 1.00 97.25 191 LEU A N 1
ATOM 1481 C CA . LEU A 1 191 ? -1.489 8.639 1.313 1.00 97.25 191 LEU A CA 1
ATOM 1482 C C . LEU A 1 191 ? -1.035 9.639 2.378 1.00 97.25 191 LEU A C 1
ATOM 1484 O O . LEU A 1 191 ? -1.672 9.710 3.423 1.00 97.25 191 LEU A O 1
ATOM 1488 N N . LEU A 1 192 ? -0.039 10.483 2.099 1.00 96.88 192 LEU A N 1
ATOM 1489 C CA . LEU A 1 192 ? 0.354 11.580 2.991 1.00 96.88 192 LEU A CA 1
ATOM 1490 C C . LEU A 1 192 ? -0.781 12.585 3.208 1.00 96.88 192 LEU A C 1
ATOM 1492 O O . LEU A 1 192 ? -0.995 13.028 4.328 1.00 96.88 192 LEU A O 1
ATOM 1496 N N . GLY A 1 193 ? -1.559 12.917 2.175 1.00 95.88 193 GLY A N 1
ATOM 1497 C CA . GLY A 1 193 ? -2.726 13.791 2.331 1.00 95.88 193 GLY A CA 1
ATOM 1498 C C . GLY A 1 193 ? -3.836 13.197 3.211 1.00 95.88 193 GLY A C 1
ATOM 1499 O O . GLY A 1 193 ? -4.621 13.944 3.794 1.00 95.88 193 GLY A O 1
ATOM 1500 N N . LEU A 1 194 ? -3.914 11.866 3.311 1.00 95.94 194 LEU A N 1
ATOM 1501 C CA . LEU A 1 194 ? -4.942 11.151 4.078 1.00 95.94 194 LEU A CA 1
ATOM 1502 C C . LEU A 1 194 ? -4.478 10.770 5.493 1.00 95.94 194 LEU A C 1
ATOM 1504 O O . LEU A 1 194 ? -5.285 10.789 6.427 1.00 95.94 194 LEU A O 1
ATOM 1508 N N . LEU A 1 195 ? -3.198 10.426 5.643 1.00 95.75 195 LEU A N 1
ATOM 1509 C CA . LEU A 1 195 ? -2.591 9.830 6.838 1.00 95.75 195 LEU A CA 1
ATOM 1510 C C . LEU A 1 195 ? -1.570 10.745 7.534 1.00 95.75 195 LEU A C 1
ATOM 1512 O O . LEU A 1 195 ? -1.155 10.441 8.651 1.00 95.75 195 LEU A O 1
ATOM 1516 N N . GLY A 1 196 ? -1.157 11.841 6.896 1.00 87.12 196 GLY A N 1
ATOM 1517 C CA . GLY A 1 196 ? -0.340 12.897 7.504 1.00 87.12 196 GLY A CA 1
ATOM 1518 C C . GLY A 1 196 ? -1.085 13.745 8.523 1.00 87.12 196 GLY A C 1
ATOM 1519 O O . GLY A 1 196 ? -2.306 13.525 8.730 1.00 87.12 196 GLY A O 1
#

Radius of gyration: 16.79 Å; chains: 1; bounding box: 50×34×44 Å

Sequence (196 aa):
MRGMPTENPRRLQRKQTSLRQAFSSHKLNSLRGAFVADKTERELQAWFKDAKKVVVAGIGNPNRSDDYVGLKIVEELQGKVRGDVCLLECETVPESFLLEIDECNPTHVLIIDAAVLGHKAGDTCLVNLDDVPAFSAVTSHVLPLRLFCEYIQKSTNAKIKLLLIEPKSVDFAEGLSPEVQVASEKLEKTLLGLLG

pLDDT: mean 80.38, std 22.41, range [32.66, 98.56]